Protein AF-A0A956FHJ9-F1 (afdb_monomer)

pLDDT: mean 79.29, std 21.0, range [32.38, 97.62]

Foldseek 3Di:
DDDDDDDDDDDDDDDDDDDDDDDDDDDDDDDDDDDDDDDDDDDDDDDDDDDDDDDDDDDDDDDDDDDDDDDDDDDDDDDPDFQFCPRAEDPCQRAQAPVRGGHNQDFQDFADAPNHDPPWAQAPVRGTDNQEFFDFHPFQVNHPQRGQDPVRTRDNQAFFDFAPDQSSHHPCFSAQAPVRTTHQQAFFDFAPAQSRHHPNFSGQAPVRTGHVQDFFDAHPDLVSHDPCQSACAPVRTGHQQDFQQFHPAQSNHHPCQRGQAPVRGGHNQDFFAAAPWQVNHDDDPWTQPPVVRTTDD

Sequence (297 aa):
MSLVDASVSAQRVLGMGAGLALLVLGGCSLNTTSKGSGGGPDLVDDGTGEGDGMTGDGADGTLGSGTPETSMDGGGSGTTGGLFCDGGCGPEAPFCGPDGECHVGNAGDPCSDGQCLVPLLCGPEGVCHDGVEGDPCDDASDCIVPVCTAGGICQDGGEGDPCAVLGDCGPTAPVCTAGGVCQDGIEGDPCSGAGDCGLSAPICTSGGTCQDGAEGDSCAVPHDCSASAPICSSASRCQDGSEEDPCAGAGDCGPDAPYCPGDHLCHDGSAGDPCDSSEQCDGIGNYCSMTFHVCSP

Radius of gyration: 36.12 Å; Cα contacts (8 Å, |Δi|>4): 605; chains: 1; bounding box: 83×90×98 Å

Mean predicted aligned error: 15.86 Å

Structure (mmCIF, N/CA/C/O backbone):
data_AF-A0A956FHJ9-F1
#
_entry.id   AF-A0A956FHJ9-F1
#
loop_
_atom_site.group_PDB
_atom_site.id
_atom_site.type_symbol
_atom_site.label_atom_id
_atom_site.label_alt_id
_atom_site.label_comp_id
_atom_site.label_asym_id
_atom_site.label_entity_id
_atom_site.label_seq_id
_atom_site.pdbx_PDB_ins_code
_atom_site.Cartn_x
_atom_site.Cartn_y
_atom_site.Cartn_z
_atom_site.occupancy
_atom_site.B_iso_or_equiv
_atom_site.auth_seq_id
_atom_site.auth_comp_id
_atom_site.auth_asym_id
_atom_site.auth_atom_id
_atom_site.pdbx_PDB_model_num
ATOM 1 N N . MET A 1 1 ? -15.845 -50.468 -3.476 1.00 48.78 1 MET A N 1
ATOM 2 C CA . MET A 1 1 ? -14.488 -51.032 -3.302 1.00 48.78 1 MET A CA 1
ATOM 3 C C . MET A 1 1 ? -13.503 -50.010 -3.846 1.00 48.78 1 MET A C 1
ATOM 5 O O . MET A 1 1 ? -13.783 -49.458 -4.900 1.00 48.78 1 MET A O 1
ATOM 9 N N . SER A 1 2 ? -12.425 -49.777 -3.095 1.00 43.25 2 SER A N 1
ATOM 10 C CA . SER A 1 2 ? -11.372 -48.755 -3.253 1.00 43.25 2 SER A CA 1
ATOM 11 C C . SER A 1 2 ? -11.677 -47.373 -2.670 1.00 43.25 2 SER A C 1
ATOM 13 O O . SER A 1 2 ? -12.062 -46.439 -3.362 1.00 43.25 2 SER A O 1
ATOM 15 N N . LEU A 1 3 ? -11.465 -47.303 -1.352 1.00 44.09 3 LEU A N 1
ATOM 16 C CA . LEU A 1 3 ? -11.027 -46.125 -0.607 1.00 44.09 3 LEU A CA 1
ATOM 17 C C . LEU A 1 3 ? -9.511 -45.980 -0.819 1.00 44.09 3 LEU A C 1
ATOM 19 O O . LEU A 1 3 ? -8.793 -46.973 -0.705 1.00 44.09 3 LEU A O 1
ATOM 23 N N . VAL A 1 4 ? -9.041 -44.772 -1.120 1.00 53.97 4 VAL A N 1
ATOM 24 C CA . VAL A 1 4 ? -7.620 -44.402 -1.070 1.00 53.97 4 VAL A CA 1
ATOM 25 C C . VAL A 1 4 ? -7.456 -43.383 0.051 1.00 53.97 4 VAL A C 1
ATOM 27 O O . VAL A 1 4 ? -7.913 -42.249 -0.058 1.00 53.97 4 VAL A O 1
ATOM 30 N N . ASP A 1 5 ? -6.853 -43.852 1.142 1.00 51.25 5 ASP A N 1
ATOM 31 C CA . ASP A 1 5 ? -6.321 -43.072 2.256 1.00 51.25 5 ASP A CA 1
ATOM 32 C C . ASP A 1 5 ? -5.134 -42.222 1.782 1.00 51.25 5 ASP A C 1
ATOM 34 O O . ASP A 1 5 ? -4.180 -42.749 1.206 1.00 51.25 5 ASP A O 1
ATOM 38 N N . ALA A 1 6 ? -5.164 -40.922 2.073 1.00 51.81 6 ALA A N 1
ATOM 39 C CA . ALA A 1 6 ? -4.000 -40.048 2.003 1.00 51.81 6 ALA A CA 1
ATOM 40 C C . ALA A 1 6 ? -3.773 -39.435 3.388 1.00 51.81 6 ALA A C 1
ATOM 42 O O . ALA A 1 6 ? -4.353 -38.419 3.764 1.00 51.81 6 ALA A O 1
ATOM 43 N N . SER A 1 7 ? -2.935 -40.110 4.163 1.00 53.62 7 SER A N 1
ATOM 44 C CA . SER A 1 7 ? -2.374 -39.652 5.425 1.00 53.62 7 SER A CA 1
ATOM 45 C C . SER A 1 7 ? -1.193 -38.720 5.140 1.00 53.62 7 SER A C 1
ATOM 47 O O . SER A 1 7 ? -0.145 -39.161 4.673 1.00 53.62 7 SER A O 1
ATOM 49 N N . VAL A 1 8 ? -1.346 -37.424 5.430 1.00 49.12 8 VAL A N 1
ATOM 50 C CA . VAL A 1 8 ? -0.224 -36.474 5.441 1.00 49.12 8 VAL A CA 1
ATOM 51 C C . VAL A 1 8 ? 0.223 -36.247 6.878 1.00 49.12 8 VAL A C 1
ATOM 53 O O . VAL A 1 8 ? -0.544 -35.887 7.769 1.00 49.12 8 VAL A O 1
ATOM 56 N N . SER A 1 9 ? 1.499 -36.551 7.068 1.00 54.03 9 SER A N 1
ATOM 57 C CA . SER A 1 9 ? 2.224 -36.618 8.321 1.00 54.03 9 SER A CA 1
ATOM 58 C C . SER A 1 9 ? 2.538 -35.221 8.853 1.00 54.03 9 SER A C 1
ATOM 60 O O . SER A 1 9 ? 3.163 -34.413 8.172 1.00 54.03 9 SER A O 1
ATOM 62 N N . ALA A 1 10 ? 2.166 -34.968 10.107 1.00 41.06 10 ALA A N 1
ATOM 63 C CA . ALA A 1 10 ? 2.606 -33.810 10.870 1.00 41.06 10 ALA A CA 1
ATOM 64 C C . ALA A 1 10 ? 4.119 -33.900 11.140 1.00 41.06 10 ALA A C 1
ATOM 66 O O . ALA A 1 10 ? 4.575 -34.795 11.856 1.00 41.06 10 ALA A O 1
ATOM 67 N N . GLN A 1 11 ? 4.904 -32.971 10.592 1.00 48.88 11 GLN A N 1
ATOM 68 C CA . GLN A 1 11 ? 6.282 -32.749 11.023 1.00 48.88 11 GLN A CA 1
ATOM 69 C C . GLN A 1 11 ? 6.316 -31.639 12.073 1.00 48.88 11 GLN A C 1
ATOM 71 O O . GLN A 1 11 ? 6.100 -30.464 11.797 1.00 48.88 11 GLN A O 1
ATOM 76 N N . ARG A 1 12 ? 6.606 -32.060 13.307 1.00 43.09 12 ARG A N 1
ATOM 77 C CA . ARG A 1 12 ? 7.081 -31.211 14.398 1.00 43.09 12 ARG A CA 1
ATOM 78 C C . ARG A 1 12 ? 8.426 -30.598 14.002 1.00 43.09 12 ARG A C 1
ATOM 80 O O . ARG A 1 12 ? 9.406 -31.332 13.892 1.00 43.09 12 ARG A O 1
ATOM 87 N N . VAL A 1 13 ? 8.490 -29.277 13.870 1.00 49.81 13 VAL A N 1
ATOM 88 C CA . VAL A 1 13 ? 9.761 -28.543 13.890 1.00 49.81 13 VAL A CA 1
ATOM 89 C C . VAL A 1 13 ? 10.035 -28.137 15.336 1.00 49.81 13 VAL A C 1
ATOM 91 O O . VAL A 1 13 ? 9.351 -27.300 15.917 1.00 49.81 13 VAL A O 1
ATOM 94 N N . LEU A 1 14 ? 11.003 -28.832 15.934 1.00 49.53 14 LEU A N 1
ATOM 95 C CA . LEU A 1 14 ? 11.641 -28.490 17.201 1.00 49.53 14 LEU A CA 1
ATOM 96 C C . LEU A 1 14 ? 12.473 -27.217 17.020 1.00 49.53 14 LEU A C 1
ATOM 98 O O . LEU A 1 14 ? 13.197 -27.079 16.038 1.00 49.53 14 LEU A O 1
ATOM 102 N N . GLY A 1 15 ? 12.349 -26.308 17.985 1.00 41.69 15 GLY A N 1
ATOM 103 C CA . GLY A 1 15 ? 12.987 -25.003 17.967 1.00 41.69 15 GLY A CA 1
ATOM 104 C C . GLY A 1 15 ? 14.511 -25.009 18.060 1.00 41.69 15 GLY A C 1
ATOM 105 O O . GLY A 1 15 ? 15.146 -25.945 18.544 1.00 41.69 15 GLY A O 1
ATOM 106 N N . MET A 1 16 ? 15.072 -23.870 17.671 1.00 48.38 16 MET A N 1
ATOM 107 C CA . MET A 1 16 ? 16.343 -23.369 18.171 1.00 48.38 16 MET A CA 1
ATOM 108 C C . MET A 1 16 ? 16.135 -21.899 18.521 1.00 48.38 16 MET A C 1
ATOM 110 O O . MET A 1 16 ? 15.852 -21.077 17.657 1.00 48.38 16 MET A O 1
ATOM 114 N N . GLY A 1 17 ? 16.214 -21.604 19.819 1.00 46.84 17 GLY A N 1
ATOM 115 C CA . GLY A 1 17 ? 16.236 -20.244 20.328 1.00 46.84 17 GLY A CA 1
ATOM 116 C C . GLY A 1 17 ? 17.541 -19.557 19.945 1.00 46.84 17 GLY A C 1
ATOM 117 O O . GLY A 1 17 ? 18.624 -20.086 20.196 1.00 46.84 17 GLY A O 1
ATOM 118 N N . ALA A 1 18 ? 17.423 -18.362 19.379 1.00 48.81 18 ALA A N 1
ATOM 119 C CA . ALA A 1 18 ? 18.496 -17.387 19.328 1.00 48.81 18 ALA A CA 1
ATOM 120 C C . ALA A 1 18 ? 18.108 -16.250 20.278 1.00 48.81 18 ALA A C 1
ATOM 122 O O . ALA A 1 18 ? 17.098 -15.576 20.083 1.00 48.81 18 ALA A O 1
ATOM 123 N N . GLY A 1 19 ? 18.878 -16.110 21.357 1.00 44.28 19 GLY A N 1
ATOM 124 C CA . GLY A 1 19 ? 18.727 -15.031 22.321 1.00 44.28 19 GLY A CA 1
ATOM 125 C C . GLY A 1 19 ? 18.985 -13.688 21.652 1.00 44.28 19 GLY A C 1
ATOM 126 O O . GLY A 1 19 ? 20.084 -13.444 21.155 1.00 44.28 19 GLY A O 1
ATOM 127 N N . LEU A 1 20 ? 17.973 -12.824 21.663 1.00 49.06 20 LEU A N 1
ATOM 128 C CA . LEU A 1 20 ? 18.131 -11.427 21.301 1.00 49.06 20 LEU A CA 1
ATOM 129 C C . LEU A 1 20 ? 18.610 -10.671 22.544 1.00 49.06 20 LEU A C 1
ATOM 131 O O . LEU A 1 20 ? 17.932 -10.619 23.570 1.00 49.06 20 LEU A O 1
ATOM 135 N N . ALA A 1 21 ? 19.833 -10.158 22.457 1.00 47.53 21 ALA A N 1
ATOM 136 C CA . ALA A 1 21 ? 20.452 -9.339 23.479 1.00 47.53 21 ALA A CA 1
ATOM 137 C C . ALA A 1 21 ? 19.687 -8.016 23.621 1.00 47.53 21 ALA A C 1
ATOM 139 O O . ALA A 1 21 ? 19.532 -7.260 22.665 1.00 47.53 21 ALA A O 1
ATOM 140 N N . LEU A 1 22 ? 19.236 -7.755 24.845 1.00 43.47 22 LEU A N 1
ATOM 141 C CA . LEU A 1 22 ? 18.623 -6.512 25.287 1.00 43.47 22 LEU A CA 1
ATOM 142 C C . LEU A 1 22 ? 19.690 -5.400 25.259 1.00 43.47 22 LEU A C 1
ATOM 144 O O . LEU A 1 22 ? 20.510 -5.299 26.174 1.00 43.47 22 LEU A O 1
ATOM 148 N N . LEU A 1 23 ? 19.721 -4.591 24.198 1.00 46.00 23 LEU A N 1
ATOM 149 C CA . LEU A 1 23 ? 20.544 -3.383 24.146 1.00 46.00 23 LEU A CA 1
ATOM 150 C C . LEU A 1 23 ? 19.720 -2.216 24.702 1.00 46.00 23 LEU A C 1
ATOM 152 O O . LEU A 1 23 ? 18.893 -1.626 24.015 1.00 46.00 23 LEU A O 1
ATOM 156 N N . VAL A 1 24 ? 19.935 -1.907 25.979 1.00 43.62 24 VAL A N 1
ATOM 157 C CA . VAL A 1 24 ? 19.417 -0.696 26.623 1.00 43.62 24 VAL A CA 1
ATOM 158 C C . VAL A 1 24 ? 20.219 0.492 26.090 1.00 43.62 24 VAL A C 1
ATOM 160 O O . VAL A 1 24 ? 21.347 0.725 26.527 1.00 43.62 24 VAL A O 1
ATOM 163 N N . LEU A 1 25 ? 19.657 1.236 25.136 1.00 52.84 25 LEU A N 1
ATOM 164 C CA . LEU A 1 25 ? 20.136 2.571 24.785 1.00 52.84 25 LEU A CA 1
ATOM 165 C C . LEU A 1 25 ? 19.288 3.601 25.527 1.00 52.84 25 LEU A C 1
ATOM 167 O O . LEU A 1 25 ? 18.072 3.674 25.371 1.00 52.84 25 LEU A O 1
ATOM 171 N N . GLY A 1 26 ? 19.972 4.334 26.404 1.00 43.88 26 GLY A N 1
ATOM 172 C CA . GLY A 1 26 ? 19.413 5.380 27.241 1.00 43.88 26 GLY A CA 1
ATOM 173 C C . GLY A 1 26 ? 18.837 6.534 26.429 1.00 43.88 26 GLY A C 1
ATOM 174 O O . GLY A 1 26 ? 19.301 6.855 25.337 1.00 43.88 26 GLY A O 1
ATOM 175 N N . GLY A 1 27 ? 17.805 7.140 27.009 1.00 42.06 27 GLY A N 1
ATOM 176 C CA . GLY A 1 27 ? 17.024 8.196 26.397 1.00 42.06 27 GLY A CA 1
ATOM 177 C C . GLY A 1 27 ? 17.790 9.495 26.168 1.00 42.06 27 GLY A C 1
ATOM 178 O O . GLY A 1 27 ? 18.567 9.954 27.005 1.00 42.06 27 GLY A O 1
ATOM 179 N N . CYS A 1 28 ? 17.447 10.129 25.053 1.00 43.50 28 CYS A N 1
ATOM 180 C CA . CYS A 1 28 ? 17.475 11.573 24.901 1.00 43.50 28 CYS A CA 1
ATOM 181 C C . CYS A 1 28 ? 16.022 12.033 24.745 1.00 43.50 28 CYS A C 1
ATOM 183 O O . CYS A 1 28 ? 15.387 11.765 23.729 1.00 43.50 28 CYS A O 1
ATOM 185 N N . SER A 1 29 ? 15.489 12.707 25.767 1.00 42.81 29 SER A N 1
ATOM 186 C CA . SER A 1 29 ? 14.229 13.445 25.671 1.00 42.81 29 SER A CA 1
ATOM 187 C C . SER A 1 29 ? 14.380 14.580 24.662 1.00 42.81 29 SER A C 1
ATOM 189 O O . SER A 1 29 ? 15.136 15.523 24.897 1.00 42.81 29 SER A O 1
ATOM 191 N N . LEU A 1 30 ? 13.622 14.522 23.570 1.00 42.47 30 LEU A N 1
ATOM 192 C CA . LEU A 1 30 ? 13.353 15.668 22.710 1.00 42.47 30 LEU A CA 1
ATOM 193 C C . LEU A 1 30 ? 11.933 16.148 22.998 1.00 42.47 30 LEU A C 1
ATOM 195 O O . LEU A 1 30 ? 10.943 15.611 22.517 1.00 42.47 30 LEU A O 1
ATOM 199 N N . ASN A 1 31 ? 11.872 17.163 23.854 1.00 38.41 31 ASN A N 1
ATOM 200 C CA . ASN A 1 31 ? 10.697 17.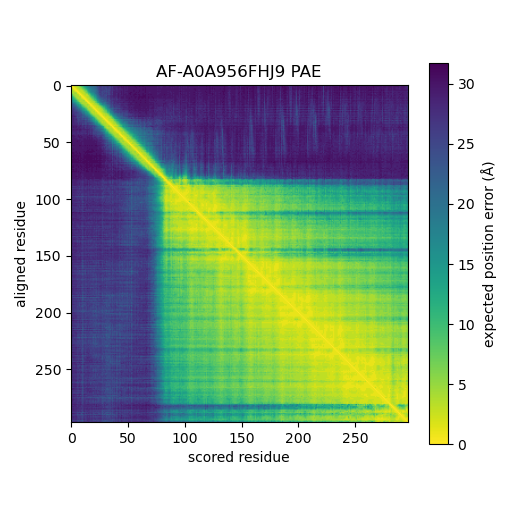978 24.100 1.00 38.41 31 ASN A CA 1
ATOM 201 C C . ASN A 1 31 ? 10.437 18.829 22.847 1.00 38.41 31 ASN A C 1
ATOM 203 O O . ASN A 1 31 ? 11.192 19.768 22.585 1.00 38.41 31 ASN A O 1
ATOM 207 N N . THR A 1 32 ? 9.400 18.509 22.073 1.00 39.03 32 THR A N 1
ATOM 208 C CA . THR A 1 32 ? 8.895 19.406 21.028 1.00 39.03 32 THR A CA 1
ATOM 209 C C . THR A 1 32 ? 7.455 19.770 21.350 1.00 39.03 32 THR A C 1
ATOM 211 O O . THR A 1 32 ? 6.527 18.979 21.265 1.00 39.03 32 THR A O 1
ATOM 214 N N . THR A 1 33 ? 7.292 21.005 21.810 1.00 40.94 33 THR A N 1
ATOM 215 C CA . THR A 1 33 ? 6.003 21.666 21.971 1.00 40.94 33 THR A CA 1
ATOM 216 C C . THR A 1 33 ? 5.548 22.139 20.590 1.00 40.94 33 THR A C 1
ATOM 218 O O . THR A 1 33 ? 6.021 23.173 20.116 1.00 40.94 33 THR A O 1
ATOM 221 N N . SER A 1 34 ? 4.645 21.415 19.929 1.00 41.19 34 SER A N 1
ATOM 222 C CA . SER A 1 34 ? 3.928 21.944 18.766 1.00 41.19 34 SER A CA 1
ATOM 223 C C . SER A 1 34 ? 2.680 22.687 19.254 1.00 41.19 34 SER A C 1
ATOM 225 O O . SER A 1 34 ? 1.704 22.122 19.739 1.00 41.19 34 SER A O 1
ATOM 227 N N . LYS A 1 35 ? 2.741 24.019 19.190 1.00 45.34 35 LYS A N 1
ATOM 228 C CA . LYS A 1 35 ? 1.563 24.876 19.322 1.00 45.34 35 LYS A CA 1
ATOM 229 C C . LYS A 1 35 ? 0.757 24.781 18.034 1.00 45.34 35 LYS A C 1
ATOM 231 O O . LYS A 1 35 ? 1.276 25.106 16.970 1.00 45.34 35 LYS A O 1
ATOM 236 N N . GLY A 1 36 ? -0.512 24.413 18.162 1.00 39.66 36 GLY A N 1
ATOM 237 C CA . GLY A 1 36 ? -1.494 24.557 17.100 1.00 39.66 36 GLY A CA 1
ATOM 238 C C . GLY A 1 36 ? -1.721 26.018 16.700 1.00 39.66 36 GLY A C 1
ATOM 239 O O . GLY A 1 36 ? -1.590 26.952 17.497 1.00 39.66 36 GLY A O 1
ATOM 240 N N . SER A 1 37 ? -2.105 26.208 15.445 1.00 44.84 37 SER A N 1
ATOM 241 C CA . SER A 1 37 ? -2.882 27.356 14.985 1.00 44.84 37 SER A CA 1
ATOM 242 C C . SER A 1 37 ? -3.707 26.899 13.793 1.00 44.84 37 SER A C 1
ATOM 244 O O . SER A 1 37 ? -3.160 26.525 12.761 1.00 44.84 37 SER A O 1
ATOM 246 N N . GLY A 1 38 ? -5.022 26.860 13.993 1.00 39.00 38 GLY A N 1
ATOM 247 C CA . GLY A 1 38 ? -5.993 26.590 12.946 1.00 39.00 38 GLY A CA 1
ATOM 248 C C . GLY A 1 38 ? -6.409 27.846 12.179 1.00 39.00 38 GLY A C 1
ATOM 249 O O . GLY A 1 38 ? -6.026 28.961 12.529 1.00 39.00 38 GLY A O 1
ATOM 250 N N . GLY A 1 39 ? -7.282 27.619 11.195 1.00 35.53 39 GLY A N 1
ATOM 251 C CA . GLY A 1 39 ? -8.187 28.618 10.617 1.00 35.53 39 GLY A CA 1
ATOM 252 C C . GLY A 1 39 ? -7.736 29.222 9.284 1.00 35.53 39 GLY A C 1
ATOM 253 O O . GLY A 1 39 ? -6.845 30.060 9.269 1.00 35.53 39 GLY A O 1
ATOM 254 N N . GLY A 1 40 ? -8.405 28.817 8.191 1.00 32.38 40 GLY A N 1
ATOM 255 C CA . GLY A 1 40 ? -8.323 29.402 6.835 1.00 32.38 40 GLY A CA 1
ATOM 256 C C . GLY A 1 40 ? -9.015 30.776 6.711 1.00 32.38 40 GLY A C 1
ATOM 257 O O . GLY A 1 40 ? -9.003 31.518 7.694 1.00 32.38 40 GLY A O 1
ATOM 258 N N . PRO A 1 41 ? -9.693 31.139 5.594 1.00 60.03 41 PRO A N 1
ATOM 259 C CA . PRO A 1 41 ? -9.831 30.486 4.282 1.00 60.03 41 PRO A CA 1
ATOM 260 C C . PRO A 1 41 ? -9.435 31.394 3.082 1.00 60.03 41 PRO A C 1
ATOM 262 O O . PRO A 1 41 ? -9.072 32.551 3.266 1.00 60.03 41 PRO A O 1
ATOM 265 N N . ASP A 1 42 ? -9.565 30.833 1.870 1.00 45.62 42 ASP A N 1
ATOM 266 C CA . ASP A 1 42 ? -9.884 31.476 0.578 1.00 45.62 42 ASP A CA 1
ATOM 267 C C . ASP A 1 42 ? -9.209 32.805 0.200 1.00 45.62 42 ASP A C 1
ATOM 269 O O . ASP A 1 42 ? -9.602 33.866 0.680 1.00 45.62 42 ASP A O 1
ATOM 273 N N . LEU A 1 43 ? -8.364 32.762 -0.838 1.00 45.94 43 LEU A N 1
ATOM 274 C CA . LEU A 1 43 ? -8.403 33.754 -1.915 1.00 45.94 43 LEU A CA 1
ATOM 275 C C . LEU A 1 43 ? -8.129 33.079 -3.265 1.00 45.94 43 LEU A C 1
ATOM 277 O O . LEU A 1 43 ? -7.016 32.670 -3.580 1.00 45.94 43 LEU A O 1
ATOM 281 N N . VAL A 1 44 ? -9.208 32.999 -4.035 1.00 51.38 44 VAL A N 1
ATOM 282 C CA . VAL A 1 44 ? -9.275 32.919 -5.493 1.00 51.38 44 VAL A CA 1
ATOM 283 C C . VAL A 1 44 ? -8.387 34.009 -6.109 1.00 51.38 44 VAL A C 1
ATOM 285 O O . VAL A 1 44 ? -8.560 35.180 -5.770 1.00 51.38 44 VAL A O 1
ATOM 288 N N . ASP A 1 45 ? -7.498 33.646 -7.033 1.00 48.66 45 ASP A N 1
ATOM 289 C CA . ASP A 1 45 ? -6.943 34.581 -8.018 1.00 48.66 45 ASP A CA 1
ATOM 290 C C . ASP A 1 45 ? -6.976 33.918 -9.401 1.00 48.66 45 ASP A C 1
ATOM 292 O O . ASP A 1 45 ? -6.217 32.999 -9.712 1.00 48.66 45 ASP A O 1
ATOM 296 N N . ASP A 1 46 ? -7.962 34.359 -10.181 1.00 44.72 46 ASP A N 1
ATOM 297 C CA . ASP A 1 46 ? -8.093 34.170 -11.620 1.00 44.72 46 ASP A CA 1
ATOM 298 C C . ASP A 1 46 ? -7.141 35.136 -12.344 1.00 44.72 46 ASP A C 1
ATOM 300 O O . ASP A 1 46 ? -7.196 36.345 -12.119 1.00 44.72 46 ASP A O 1
ATOM 304 N N . GLY A 1 47 ? -6.371 34.641 -13.315 1.00 43.00 47 GLY A N 1
ATOM 305 C CA . GLY A 1 47 ? -5.696 35.497 -14.297 1.00 43.00 47 GLY A CA 1
ATOM 306 C C . GLY A 1 47 ? -4.712 34.726 -15.174 1.00 43.00 47 GLY A C 1
ATOM 307 O O . GLY A 1 47 ? -3.601 34.441 -14.753 1.00 43.00 47 GLY A O 1
ATOM 308 N N . THR A 1 48 ? -5.132 34.229 -16.345 1.00 43.25 48 THR A N 1
ATOM 309 C CA . THR A 1 48 ? -4.840 34.838 -17.670 1.00 43.25 48 THR A CA 1
ATOM 310 C C . THR A 1 48 ? -3.350 35.162 -17.851 1.00 43.25 48 THR A C 1
ATOM 312 O O . THR A 1 48 ? -2.859 36.104 -17.247 1.00 43.25 48 THR A O 1
ATOM 315 N N . GLY A 1 49 ? -2.570 34.414 -18.630 1.00 42.34 49 GLY A N 1
ATOM 316 C CA . GLY A 1 49 ? -2.650 34.360 -20.092 1.00 42.34 49 GLY A CA 1
ATOM 317 C C . GLY A 1 49 ? -1.402 35.028 -20.700 1.00 42.34 49 GLY A C 1
ATOM 318 O O . GLY A 1 49 ? -0.798 35.872 -20.051 1.00 42.34 49 GLY A O 1
ATOM 319 N N . GLU A 1 50 ? -1.089 34.668 -21.952 1.00 43.12 50 GLU A N 1
ATOM 320 C CA . GLU A 1 50 ? 0.020 35.156 -22.809 1.00 43.12 50 GLU A CA 1
ATOM 321 C C . GLU A 1 50 ? 1.369 34.435 -22.562 1.00 43.12 50 GLU A C 1
ATOM 323 O O . GLU A 1 50 ? 1.876 34.397 -21.452 1.00 43.12 50 GLU A O 1
ATOM 328 N N . GLY A 1 51 ? 2.000 33.745 -23.515 1.00 49.66 51 GLY A N 1
ATOM 329 C CA . GLY A 1 51 ? 1.961 33.884 -24.970 1.00 49.66 51 GLY A CA 1
ATOM 330 C C . GLY A 1 51 ? 3.222 34.602 -25.461 1.00 49.66 51 GLY A C 1
ATOM 331 O O . GLY A 1 51 ? 3.484 35.721 -25.044 1.00 49.66 51 GLY A O 1
ATOM 332 N N . ASP A 1 52 ? 3.929 33.945 -26.384 1.00 42.38 52 ASP A N 1
ATOM 333 C CA . ASP A 1 52 ? 4.934 34.474 -27.323 1.00 42.38 52 ASP A CA 1
ATOM 334 C C . ASP A 1 52 ? 6.404 34.578 -26.878 1.00 42.38 52 ASP A C 1
ATOM 336 O O . ASP A 1 52 ? 6.741 35.131 -25.835 1.00 42.38 52 ASP A O 1
ATOM 340 N N . GLY A 1 53 ? 7.313 34.135 -27.767 1.00 42.62 53 GLY A N 1
ATOM 341 C CA . GLY A 1 53 ? 8.679 34.668 -27.748 1.00 42.62 53 GLY A CA 1
ATOM 342 C C . GLY A 1 53 ? 9.834 33.891 -28.384 1.00 42.62 53 GLY A C 1
ATOM 343 O O . GLY A 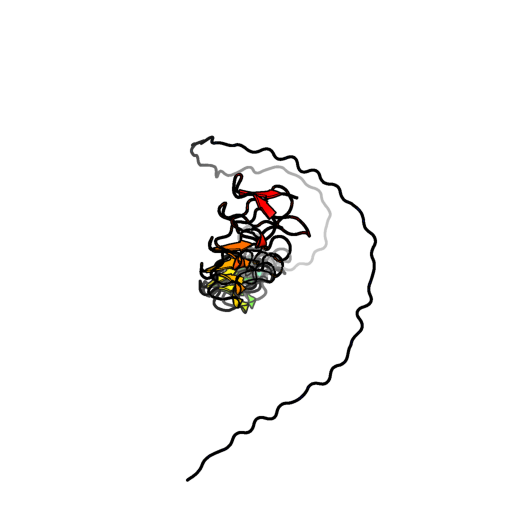1 53 ? 10.947 34.010 -27.886 1.00 42.62 53 GLY A O 1
ATOM 344 N N . MET A 1 54 ? 9.648 33.136 -29.471 1.00 53.47 54 MET A N 1
ATOM 345 C CA . MET A 1 54 ? 10.774 32.751 -30.343 1.00 53.47 54 MET A CA 1
ATOM 346 C C . MET A 1 54 ? 11.209 33.954 -31.197 1.00 53.47 54 MET A C 1
ATOM 348 O O . MET A 1 54 ? 10.439 34.350 -32.067 1.00 53.47 54 MET A O 1
ATOM 352 N N . THR A 1 55 ? 12.437 34.466 -31.030 1.00 46.88 55 THR A N 1
ATOM 353 C CA . THR A 1 55 ? 13.205 35.154 -32.097 1.00 46.88 55 THR A CA 1
ATOM 354 C C . THR A 1 55 ? 14.718 35.144 -31.832 1.00 46.88 55 THR A C 1
ATOM 356 O O . THR A 1 55 ? 15.197 35.805 -30.916 1.00 46.88 55 THR A O 1
ATOM 359 N N . GLY A 1 56 ? 15.425 34.389 -32.676 1.00 46.19 56 GLY A N 1
ATOM 360 C CA . GLY A 1 56 ? 16.618 34.725 -33.473 1.00 46.19 56 GLY A CA 1
ATOM 361 C C . GLY A 1 56 ? 17.614 35.844 -33.109 1.00 46.19 56 GLY A C 1
ATOM 362 O O . GLY A 1 56 ? 17.248 36.991 -32.876 1.00 46.19 56 GLY A O 1
ATOM 363 N N . ASP A 1 57 ? 18.879 35.460 -33.328 1.00 51.47 57 ASP A N 1
ATOM 364 C CA . ASP A 1 57 ? 19.996 36.182 -33.966 1.00 51.47 57 ASP A CA 1
ATOM 365 C C . ASP A 1 57 ? 20.844 37.201 -33.182 1.00 51.47 57 ASP A C 1
ATOM 367 O O . ASP A 1 57 ? 20.395 38.253 -32.735 1.00 51.47 57 ASP A O 1
ATOM 371 N N . GLY A 1 58 ? 22.158 36.938 -33.167 1.00 41.56 58 GLY A N 1
ATOM 372 C CA . GLY A 1 58 ? 23.186 37.898 -32.765 1.00 41.56 58 GLY A CA 1
ATOM 373 C C . GLY A 1 58 ? 24.607 37.349 -32.898 1.00 41.56 58 GLY A C 1
ATOM 374 O O . GLY A 1 58 ? 25.182 36.866 -31.930 1.00 41.56 58 GLY A O 1
ATOM 375 N N . ALA A 1 59 ? 25.165 37.424 -34.106 1.00 49.91 59 ALA A N 1
ATOM 376 C CA . ALA A 1 59 ? 26.560 37.114 -34.406 1.00 49.91 59 ALA A CA 1
ATOM 377 C C . ALA A 1 59 ? 27.544 38.240 -34.004 1.00 49.91 59 ALA A C 1
ATOM 379 O O . ALA A 1 59 ? 27.161 39.405 -33.917 1.00 49.91 59 ALA A O 1
ATOM 380 N N . ASP A 1 60 ? 28.824 37.845 -33.943 1.00 50.44 60 ASP A N 1
ATOM 381 C CA . ASP A 1 60 ? 30.064 38.598 -34.238 1.00 50.44 60 ASP A CA 1
ATOM 382 C C . ASP A 1 60 ? 30.968 39.062 -33.068 1.00 50.44 60 ASP A C 1
ATOM 384 O O . ASP A 1 60 ? 30.543 39.740 -32.134 1.00 50.44 60 ASP A O 1
ATOM 388 N N . GLY A 1 61 ? 32.268 38.742 -33.201 1.00 41.47 61 GLY A N 1
ATOM 389 C CA . GLY A 1 61 ? 33.373 39.421 -32.514 1.00 41.47 61 GLY A CA 1
ATOM 390 C C . GLY A 1 61 ? 34.554 38.538 -32.042 1.00 41.47 61 GLY A C 1
ATOM 391 O O . GLY A 1 61 ? 34.630 38.212 -30.867 1.00 41.47 61 GLY A O 1
ATOM 392 N N . THR A 1 62 ? 35.411 38.015 -32.932 1.00 44.75 62 THR A N 1
ATOM 393 C CA . THR A 1 62 ? 36.798 38.468 -33.255 1.00 44.75 62 THR A CA 1
ATOM 394 C C . THR A 1 62 ? 38.007 38.014 -32.382 1.00 44.75 62 THR A C 1
ATOM 396 O O . THR A 1 62 ? 38.093 38.327 -31.204 1.00 44.75 62 THR A O 1
ATOM 399 N N . LEU A 1 63 ? 39.024 37.464 -33.094 1.00 43.22 63 LEU A N 1
ATOM 400 C CA . LEU A 1 63 ? 40.505 37.475 -32.884 1.00 43.22 63 LEU A CA 1
ATOM 401 C C . LEU A 1 63 ? 41.078 36.603 -31.736 1.00 43.22 63 LEU A C 1
ATOM 403 O O . LEU A 1 63 ? 40.684 36.750 -30.594 1.00 43.22 63 LEU A O 1
ATOM 407 N N . GLY A 1 64 ? 42.064 35.705 -31.882 1.00 44.88 64 GLY A N 1
ATOM 408 C CA . GLY A 1 64 ? 43.109 35.475 -32.888 1.00 44.88 64 GLY A CA 1
ATOM 409 C C . GLY A 1 64 ? 44.491 35.411 -32.197 1.00 44.88 64 GLY A C 1
ATOM 410 O O . GLY A 1 64 ? 44.883 36.408 -31.602 1.00 44.88 64 GLY A O 1
ATOM 411 N N . SER A 1 65 ? 45.202 34.267 -32.268 1.00 47.69 65 SER A N 1
ATOM 412 C CA . SER A 1 65 ? 46.654 34.023 -32.001 1.00 47.69 65 SER A CA 1
ATOM 413 C C . SER A 1 65 ? 46.816 32.603 -31.423 1.00 47.69 65 SER A C 1
ATOM 415 O O . SER A 1 65 ? 46.326 32.356 -30.333 1.00 47.69 65 SER A O 1
ATOM 417 N N . GLY A 1 66 ? 47.462 31.595 -32.008 1.00 44.03 66 GLY A N 1
ATOM 418 C CA . GLY A 1 66 ? 48.500 31.534 -33.029 1.00 44.03 66 GLY A CA 1
ATOM 419 C C . GLY A 1 66 ? 49.623 30.623 -32.510 1.00 44.03 66 GLY A C 1
ATOM 420 O O . GLY A 1 66 ? 50.362 31.049 -31.633 1.00 44.03 66 GLY A O 1
ATOM 421 N N . THR A 1 67 ? 49.775 29.412 -33.057 1.00 48.12 67 THR A N 1
ATOM 422 C CA . THR A 1 67 ? 51.031 28.632 -33.057 1.00 48.12 67 THR A CA 1
ATOM 423 C C . THR A 1 67 ? 51.062 27.664 -34.253 1.00 48.12 67 THR A C 1
ATOM 425 O O . THR A 1 67 ? 49.999 27.274 -34.735 1.00 48.12 67 THR A O 1
ATOM 428 N N . PRO A 1 68 ? 52.254 27.305 -34.774 1.00 54.34 68 PRO A N 1
ATOM 429 C CA . PRO A 1 68 ? 52.407 26.649 -36.069 1.00 54.34 68 PRO A CA 1
ATOM 430 C C . PRO A 1 68 ? 52.564 25.120 -35.969 1.00 54.34 68 PRO A C 1
ATOM 432 O O . PRO A 1 68 ? 53.262 24.625 -35.090 1.00 54.34 68 PRO A O 1
ATOM 435 N N . GLU A 1 69 ? 51.996 24.439 -36.969 1.00 51.94 69 GLU A N 1
ATOM 436 C CA . GLU A 1 69 ? 52.551 23.290 -37.706 1.00 51.94 69 GLU A CA 1
ATOM 437 C C . GLU A 1 69 ? 52.953 22.019 -36.921 1.00 51.94 69 GLU A C 1
ATOM 439 O O . GLU A 1 69 ? 54.045 21.939 -36.368 1.00 51.94 69 GLU A O 1
ATOM 444 N N . THR A 1 70 ? 52.186 20.937 -37.101 1.00 43.12 70 THR A N 1
ATOM 445 C CA . THR A 1 70 ? 52.737 19.723 -37.738 1.00 43.12 70 THR A CA 1
ATOM 446 C C . THR A 1 70 ? 51.669 19.058 -38.600 1.00 43.12 70 THR A C 1
ATOM 448 O O . THR A 1 70 ? 50.687 18.523 -38.094 1.00 43.12 70 THR A O 1
ATOM 451 N N . SER A 1 71 ? 51.909 19.115 -39.909 1.00 47.62 71 SER A N 1
ATOM 452 C CA . SER A 1 71 ? 51.220 18.388 -40.970 1.00 47.62 71 SER A CA 1
ATOM 453 C C . SER A 1 71 ? 51.170 16.877 -40.697 1.00 47.62 71 SER A C 1
ATOM 455 O O . SER A 1 71 ? 52.198 16.228 -40.487 1.00 47.62 71 SER A O 1
ATOM 457 N N . MET A 1 72 ? 49.959 16.323 -40.754 1.00 53.22 72 MET A N 1
ATOM 458 C CA . MET A 1 72 ? 49.719 15.033 -41.389 1.00 53.22 72 MET A CA 1
ATOM 459 C C . MET A 1 72 ? 48.679 15.255 -42.480 1.00 53.22 72 MET A C 1
ATOM 461 O O . MET A 1 72 ? 47.497 15.458 -42.216 1.00 53.22 72 MET A O 1
ATOM 465 N N . ASP A 1 73 ? 49.170 15.252 -43.713 1.00 44.78 73 ASP A N 1
ATOM 466 C CA . ASP A 1 73 ? 48.376 15.251 -44.929 1.00 44.78 73 ASP A CA 1
ATOM 467 C C . ASP A 1 73 ? 47.542 13.962 -45.021 1.00 44.78 73 ASP A C 1
ATOM 469 O O . ASP A 1 73 ? 48.058 12.875 -45.285 1.00 44.78 73 ASP A O 1
ATOM 473 N N . GLY A 1 74 ? 46.232 14.104 -44.838 1.00 46.81 74 GLY A N 1
ATOM 474 C CA . GLY A 1 74 ? 45.210 13.145 -45.243 1.00 46.81 74 GLY A CA 1
ATOM 475 C C . GLY A 1 74 ? 44.012 13.940 -45.745 1.00 46.81 74 GLY A C 1
ATOM 476 O O . GLY A 1 74 ? 43.266 14.500 -44.954 1.00 46.81 74 GLY A O 1
ATOM 477 N N . GLY A 1 75 ? 43.907 14.096 -47.065 1.00 51.19 75 GLY A N 1
ATOM 478 C CA . GLY A 1 75 ? 42.991 15.035 -47.705 1.00 51.19 75 GLY A CA 1
ATOM 479 C C . GLY A 1 75 ? 41.511 14.789 -47.403 1.00 51.19 75 GLY A C 1
ATOM 480 O O . GLY A 1 75 ? 41.014 13.679 -47.546 1.00 51.19 75 GLY A O 1
ATOM 481 N N . GLY A 1 76 ? 40.809 15.874 -47.091 1.00 44.50 76 GLY A N 1
ATOM 482 C CA . GLY A 1 76 ? 39.355 15.955 -47.033 1.00 44.50 76 GLY A CA 1
ATOM 483 C C . GLY A 1 76 ? 38.950 17.418 -47.142 1.00 44.50 76 GLY A C 1
ATOM 484 O O . GLY A 1 76 ? 39.286 18.231 -46.292 1.00 44.50 76 GLY A O 1
ATOM 485 N N . SER A 1 77 ? 38.338 17.764 -48.267 1.00 46.72 77 SER A N 1
ATOM 486 C CA . SER A 1 77 ? 38.032 19.119 -48.712 1.00 46.72 77 SER A CA 1
ATOM 487 C C . SER A 1 77 ? 37.116 19.863 -47.742 1.00 46.72 77 SER A C 1
ATOM 489 O O . SER A 1 77 ? 36.023 19.399 -47.440 1.00 46.72 77 SER A O 1
ATOM 491 N N . GLY A 1 78 ? 37.522 21.068 -47.342 1.00 49.06 78 GLY A N 1
ATOM 492 C CA . GLY A 1 78 ? 36.633 22.011 -46.685 1.00 49.06 78 GLY A CA 1
ATOM 493 C C . GLY A 1 78 ? 35.499 22.447 -47.610 1.00 49.06 78 GLY A C 1
ATOM 494 O O . GLY A 1 78 ? 35.740 22.971 -48.695 1.00 49.06 78 GLY A O 1
ATOM 495 N N . THR A 1 79 ? 34.276 22.290 -47.127 1.00 41.88 79 THR A N 1
ATOM 496 C CA . THR A 1 79 ? 33.178 23.242 -47.294 1.00 41.88 79 THR A CA 1
ATOM 497 C C . THR A 1 79 ? 32.333 23.140 -46.034 1.00 41.88 79 THR A C 1
ATOM 499 O O . THR A 1 79 ? 32.123 22.045 -45.534 1.00 41.88 79 THR A O 1
ATOM 502 N N . THR A 1 80 ? 31.837 24.263 -45.530 1.00 50.16 80 THR A N 1
ATOM 503 C CA . THR A 1 80 ? 30.862 24.398 -44.432 1.00 50.16 80 THR A CA 1
ATOM 504 C C . THR A 1 80 ? 29.473 23.820 -44.775 1.00 50.16 80 THR A C 1
ATOM 506 O O . THR A 1 80 ? 28.452 24.384 -44.396 1.00 50.16 80 THR A O 1
ATOM 509 N N . GLY A 1 81 ? 29.426 22.745 -45.562 1.00 45.78 81 GLY A N 1
ATOM 510 C CA . GLY A 1 81 ? 28.257 21.901 -45.791 1.00 45.78 81 GLY A CA 1
ATOM 511 C C . GLY A 1 81 ? 28.499 20.581 -45.070 1.00 45.78 81 GLY A C 1
ATOM 512 O O . GLY A 1 81 ? 29.657 20.178 -44.986 1.00 45.78 81 GLY A O 1
ATOM 513 N N . GLY A 1 82 ? 27.435 19.991 -44.520 1.00 54.84 82 GLY A N 1
ATOM 514 C CA . GLY A 1 82 ? 27.448 18.831 -43.623 1.00 54.84 82 GLY A CA 1
ATOM 515 C C . GLY A 1 82 ? 28.589 17.850 -43.883 1.00 54.84 82 GLY A C 1
ATOM 516 O O . GLY A 1 82 ? 28.913 17.533 -45.028 1.00 54.84 82 GLY A O 1
ATOM 517 N N . LEU A 1 83 ? 29.248 17.420 -42.808 1.00 63.84 83 LEU A N 1
ATOM 518 C CA . LEU A 1 83 ? 30.309 16.419 -42.847 1.00 63.84 83 LEU A CA 1
ATOM 519 C C . LEU A 1 83 ? 29.704 15.098 -43.331 1.00 63.84 83 LEU A C 1
ATOM 521 O O . LEU A 1 83 ? 29.253 14.289 -42.531 1.00 63.84 83 LEU A O 1
ATOM 525 N N . PHE A 1 84 ? 29.646 14.912 -44.647 1.00 81.12 84 PHE A N 1
ATOM 526 C CA . PHE A 1 84 ? 29.126 13.694 -45.248 1.00 81.12 84 PHE A CA 1
ATOM 527 C C . PHE A 1 84 ? 30.082 12.525 -44.996 1.00 81.12 84 PHE A C 1
ATOM 529 O O . PHE A 1 84 ? 31.305 12.670 -45.086 1.00 81.12 84 PHE A O 1
ATOM 536 N N . CYS A 1 85 ? 29.527 11.340 -44.753 1.00 83.00 85 CYS A N 1
ATOM 537 C CA . CYS A 1 85 ? 30.296 10.166 -44.335 1.00 83.00 85 CYS A CA 1
ATOM 538 C C . CYS A 1 85 ? 31.252 9.565 -45.388 1.00 83.00 85 CYS A C 1
ATOM 540 O O . CYS A 1 85 ? 32.019 8.659 -45.058 1.00 83.00 85 CYS A O 1
ATOM 542 N N . ASP A 1 86 ? 31.254 10.049 -46.636 1.00 78.19 86 ASP A N 1
ATOM 543 C CA . ASP A 1 86 ? 32.031 9.487 -47.761 1.00 78.19 86 ASP A CA 1
ATOM 544 C C . ASP A 1 86 ? 33.569 9.557 -47.588 1.00 78.19 86 ASP A C 1
ATOM 546 O O . ASP A 1 86 ? 34.317 8.975 -48.378 1.00 78.19 86 ASP A O 1
ATOM 550 N N . GLY A 1 87 ? 34.060 10.238 -46.546 1.00 77.25 87 GLY A N 1
ATOM 551 C CA . GLY A 1 87 ? 35.479 10.299 -46.164 1.00 77.25 87 GLY A CA 1
ATOM 552 C C . GLY A 1 87 ? 35.799 9.736 -44.777 1.00 77.25 87 GLY A C 1
ATOM 553 O O . GLY A 1 87 ? 36.949 9.820 -44.344 1.00 77.25 87 GLY A O 1
ATOM 554 N N . GLY A 1 88 ? 34.809 9.165 -44.087 1.00 81.25 88 GLY A N 1
ATOM 555 C CA . GLY A 1 88 ? 34.890 8.882 -42.658 1.00 81.25 88 GLY A CA 1
ATOM 556 C C . GLY A 1 88 ? 34.679 10.131 -41.800 1.00 81.25 88 GLY A C 1
ATOM 557 O O . GLY A 1 88 ? 34.818 11.267 -42.250 1.00 81.25 88 GLY A O 1
ATOM 558 N N . CYS A 1 89 ? 34.324 9.890 -40.546 1.00 87.44 89 CYS A N 1
ATOM 559 C CA . CYS A 1 89 ? 33.983 10.925 -39.587 1.00 87.44 89 CYS A CA 1
ATOM 560 C C . CYS A 1 89 ? 35.205 11.373 -38.764 1.00 87.44 89 CYS A C 1
ATOM 562 O O . CYS A 1 89 ? 36.115 10.586 -38.488 1.00 87.44 89 CYS A O 1
ATOM 564 N N . GLY A 1 90 ? 35.263 12.667 -38.435 1.00 87.62 90 GLY A N 1
ATOM 565 C CA . GLY A 1 90 ? 36.378 13.282 -37.706 1.00 87.62 90 GLY A CA 1
ATOM 566 C C . GLY A 1 90 ? 36.320 13.033 -36.191 1.00 87.62 90 GLY A C 1
ATOM 567 O O . GLY A 1 90 ? 35.319 12.542 -35.685 1.00 87.62 90 GLY A O 1
ATOM 568 N N . PRO A 1 91 ? 37.363 13.401 -35.425 1.00 87.06 91 PRO A N 1
ATOM 569 C CA . PRO A 1 91 ? 37.409 13.143 -33.981 1.00 87.06 91 PRO A CA 1
ATOM 570 C C . PRO A 1 91 ? 36.374 13.933 -33.161 1.00 87.06 91 PRO A C 1
ATOM 572 O O . PRO A 1 91 ? 36.085 13.542 -32.037 1.00 87.06 91 PRO A O 1
ATOM 575 N N . GLU A 1 92 ? 35.842 15.038 -33.692 1.00 87.75 92 GLU A N 1
ATOM 576 C CA . GLU A 1 92 ? 34.836 15.875 -33.014 1.00 87.75 92 GLU A CA 1
ATOM 577 C C . GLU A 1 92 ? 33.404 15.361 -33.207 1.00 87.75 92 GLU A C 1
ATOM 579 O O . GLU A 1 92 ? 32.549 15.625 -32.373 1.00 87.75 92 GLU A O 1
ATOM 584 N N . ALA A 1 93 ? 33.160 14.610 -34.280 1.00 88.56 93 ALA A N 1
ATOM 585 C CA . ALA A 1 93 ? 31.878 14.002 -34.608 1.00 88.56 93 ALA A CA 1
ATOM 586 C C . ALA A 1 93 ? 32.173 12.629 -35.221 1.00 88.56 93 ALA A C 1
ATOM 588 O O . ALA A 1 93 ? 32.257 12.544 -36.442 1.00 88.56 93 ALA A O 1
ATOM 589 N N . PRO A 1 94 ? 32.484 11.601 -34.407 1.00 90.12 94 PRO A N 1
ATOM 590 C CA . PRO A 1 94 ? 33.075 10.350 -34.885 1.00 90.12 94 PRO A CA 1
ATOM 591 C C . PRO A 1 94 ? 32.059 9.353 -35.458 1.00 90.12 94 PRO A C 1
ATOM 593 O O . PRO A 1 94 ? 32.472 8.352 -36.051 1.00 90.12 94 PRO A O 1
ATOM 596 N N . PHE A 1 95 ? 30.758 9.597 -35.294 1.00 90.12 95 PHE A N 1
ATOM 597 C CA . PHE A 1 95 ? 29.705 8.661 -35.676 1.00 90.12 95 PHE A CA 1
ATOM 598 C C . PHE A 1 95 ? 29.046 9.086 -36.984 1.00 90.12 95 PHE A C 1
ATOM 600 O O . PHE A 1 95 ? 28.643 10.230 -37.122 1.00 90.12 95 PHE A O 1
ATOM 607 N N . CYS A 1 96 ? 28.935 8.174 -37.949 1.00 91.12 96 CYS A N 1
ATOM 608 C CA . CYS A 1 96 ? 28.170 8.422 -39.170 1.00 91.12 96 CYS A CA 1
ATOM 609 C C . CYS A 1 96 ? 26.716 8.001 -38.950 1.00 91.12 96 CYS A C 1
ATOM 611 O O . CYS A 1 96 ? 26.458 6.799 -38.813 1.00 91.12 96 CYS A O 1
ATOM 613 N N . GLY A 1 97 ? 25.805 8.970 -38.931 1.00 89.25 97 GLY A N 1
ATOM 614 C CA . GLY A 1 97 ? 24.379 8.729 -38.758 1.00 89.25 97 GLY A CA 1
ATOM 615 C C . GLY A 1 97 ? 23.713 8.149 -40.014 1.00 89.25 97 GLY A C 1
ATOM 616 O O . GLY A 1 97 ? 24.278 8.174 -41.115 1.00 89.25 97 GLY A O 1
ATOM 617 N N . PRO A 1 98 ? 22.480 7.630 -39.883 1.00 89.19 98 PRO A N 1
ATOM 618 C CA . PRO A 1 98 ? 21.684 7.125 -41.005 1.00 89.19 98 PRO A CA 1
ATOM 619 C C . PRO A 1 98 ? 21.287 8.207 -42.028 1.00 89.19 98 PRO A C 1
ATOM 621 O O . PRO A 1 98 ? 20.907 7.881 -43.154 1.00 89.19 98 PRO A O 1
ATOM 624 N N . ASP A 1 99 ? 21.392 9.484 -41.665 1.00 90.06 99 ASP A N 1
ATOM 625 C CA . ASP A 1 99 ? 21.210 10.643 -42.546 1.00 90.06 99 ASP A CA 1
ATOM 626 C C . ASP A 1 99 ? 22.421 10.920 -43.458 1.00 90.06 99 ASP A C 1
ATOM 628 O O . ASP A 1 99 ? 22.335 11.737 -44.378 1.00 90.06 99 ASP A O 1
ATOM 632 N N . GLY A 1 100 ? 23.528 10.200 -43.254 1.00 89.12 100 GLY A N 1
ATOM 633 C CA . GLY A 1 100 ? 24.764 10.362 -44.012 1.00 89.12 100 GLY A CA 1
ATOM 634 C C . GLY A 1 100 ? 25.630 11.529 -43.539 1.00 89.12 100 GLY A C 1
ATOM 635 O O . GLY A 1 100 ? 26.594 11.857 -44.239 1.00 89.12 100 GLY A O 1
ATOM 636 N N . GLU A 1 101 ? 25.318 12.124 -42.384 1.00 90.94 101 GLU A N 1
ATOM 637 C CA . GLU A 1 101 ? 26.102 13.177 -41.737 1.00 90.94 101 GLU A CA 1
ATOM 638 C C . GLU A 1 101 ? 26.857 12.630 -40.509 1.00 90.94 101 GLU A C 1
ATOM 640 O O . GLU A 1 101 ? 26.488 11.618 -39.910 1.00 90.94 101 GLU A O 1
ATOM 645 N N . CYS A 1 102 ? 27.974 13.269 -40.159 1.00 91.00 102 CYS A N 1
ATOM 646 C CA . CYS A 1 102 ? 28.743 12.923 -38.968 1.00 91.00 102 CYS A CA 1
ATOM 647 C C . CYS A 1 102 ? 28.200 13.636 -37.723 1.00 91.00 102 CYS A C 1
ATOM 649 O O . CYS A 1 102 ? 28.121 14.866 -37.699 1.00 91.00 102 CYS A O 1
ATOM 651 N N . HIS A 1 103 ? 27.944 12.866 -36.666 1.00 92.06 103 HIS A N 1
ATOM 652 C CA . HIS A 1 103 ? 27.375 13.300 -35.392 1.00 92.06 103 HIS A CA 1
ATOM 653 C C . HIS A 1 103 ? 28.321 13.035 -34.222 1.00 92.06 103 HIS A C 1
ATOM 655 O O . HIS A 1 103 ? 29.217 12.183 -34.274 1.00 92.06 103 HIS A O 1
ATOM 661 N N . VAL A 1 104 ? 28.122 13.799 -33.150 1.00 92.69 104 VAL A N 1
ATOM 662 C CA . VAL A 1 104 ? 28.893 13.666 -31.906 1.00 92.69 104 VAL A CA 1
ATOM 663 C C . VAL A 1 104 ? 28.382 12.483 -31.084 1.00 92.69 104 VAL A C 1
ATOM 665 O O . VAL A 1 104 ? 29.162 11.894 -30.338 1.00 92.69 104 VAL A O 1
ATOM 668 N N . GLY A 1 105 ? 27.111 12.111 -31.268 1.00 91.88 105 GLY A N 1
ATOM 669 C CA .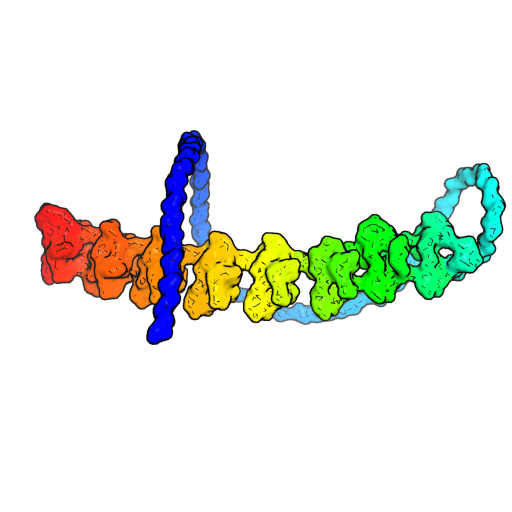 GLY A 1 105 ? 26.422 11.063 -30.520 1.00 91.88 105 GLY A CA 1
ATOM 670 C C . GLY A 1 105 ? 25.771 11.600 -29.246 1.00 91.88 105 GLY A C 1
ATOM 671 O O . GLY A 1 105 ? 25.710 10.874 -28.257 1.00 91.88 105 GLY A O 1
ATOM 672 N N . ASN A 1 106 ? 25.366 12.875 -29.229 1.00 94.81 106 ASN A N 1
ATOM 673 C CA . ASN A 1 106 ? 24.617 13.487 -28.127 1.00 94.81 106 ASN A CA 1
ATOM 674 C C . ASN A 1 106 ? 23.129 13.121 -28.202 1.00 94.81 106 ASN A C 1
ATOM 676 O O . ASN A 1 106 ? 22.655 12.635 -29.223 1.00 94.81 106 ASN A O 1
ATOM 680 N N . ALA A 1 107 ? 22.376 13.404 -27.135 1.00 93.56 107 ALA A N 1
ATOM 681 C CA . ALA A 1 107 ? 20.929 13.212 -27.133 1.00 93.56 107 ALA A CA 1
ATOM 682 C C . ALA A 1 107 ? 20.272 13.992 -28.289 1.00 93.56 107 ALA A C 1
ATOM 684 O O . ALA A 1 107 ? 20.571 15.173 -28.489 1.00 93.56 107 ALA A O 1
ATOM 685 N N . GLY A 1 108 ? 19.396 13.328 -29.043 1.00 92.75 108 GLY A N 1
ATOM 686 C CA . GLY A 1 108 ? 18.761 13.871 -30.246 1.00 92.75 108 GLY A CA 1
ATOM 687 C C . GLY A 1 108 ? 19.525 13.640 -31.558 1.00 92.75 108 GLY A C 1
ATOM 688 O O . GLY A 1 108 ? 18.935 13.840 -32.621 1.00 92.75 108 GLY A O 1
ATOM 689 N N . ASP A 1 109 ? 20.788 13.199 -31.520 1.00 94.81 109 ASP A N 1
ATOM 690 C CA . ASP A 1 109 ? 21.535 12.859 -32.738 1.00 94.81 109 ASP A CA 1
ATOM 691 C C . ASP A 1 109 ? 20.994 11.550 -33.345 1.00 94.81 109 ASP A C 1
ATOM 693 O O . ASP A 1 109 ? 20.690 10.610 -32.601 1.00 94.81 109 ASP A O 1
ATOM 697 N N . PRO A 1 110 ? 20.893 11.442 -34.683 1.00 93.31 110 PRO A N 1
ATOM 698 C CA . PRO A 1 110 ? 20.482 10.209 -35.325 1.00 93.31 110 PRO A CA 1
ATOM 699 C C . PRO A 1 110 ? 21.586 9.153 -35.200 1.00 93.31 110 PRO A C 1
ATOM 701 O O . PRO A 1 110 ? 22.778 9.439 -35.331 1.00 93.31 110 PRO A O 1
ATOM 704 N N . CYS A 1 111 ? 21.188 7.908 -34.974 1.00 93.06 111 CYS A N 1
ATOM 705 C CA . CYS A 1 111 ? 22.097 6.831 -34.623 1.00 93.06 111 CYS A CA 1
ATOM 706 C C . CYS A 1 111 ? 21.700 5.485 -35.235 1.00 93.06 111 CYS A C 1
ATOM 708 O O . CYS A 1 111 ? 20.630 5.270 -35.803 1.00 93.06 111 CYS A O 1
ATOM 710 N N . SER A 1 112 ? 22.635 4.557 -35.121 1.00 89.56 112 SER A N 1
ATOM 711 C CA . SER A 1 112 ? 22.475 3.111 -35.215 1.00 89.56 112 SER A CA 1
ATOM 712 C C . SER A 1 112 ? 23.203 2.490 -34.017 1.00 89.56 112 SER A C 1
ATOM 714 O O . SER A 1 112 ? 23.963 3.185 -33.337 1.00 89.56 112 SER A O 1
ATOM 716 N N . ASP A 1 113 ? 23.006 1.197 -33.756 1.00 81.25 113 ASP A N 1
ATOM 717 C CA . ASP A 1 113 ? 23.568 0.504 -32.587 1.00 81.25 113 ASP A CA 1
ATOM 718 C C . ASP A 1 113 ? 25.029 0.893 -32.281 1.00 81.25 113 ASP A C 1
ATOM 720 O O . ASP A 1 113 ? 25.943 0.689 -33.089 1.00 81.25 113 ASP A O 1
ATOM 724 N N . GLY A 1 114 ? 25.254 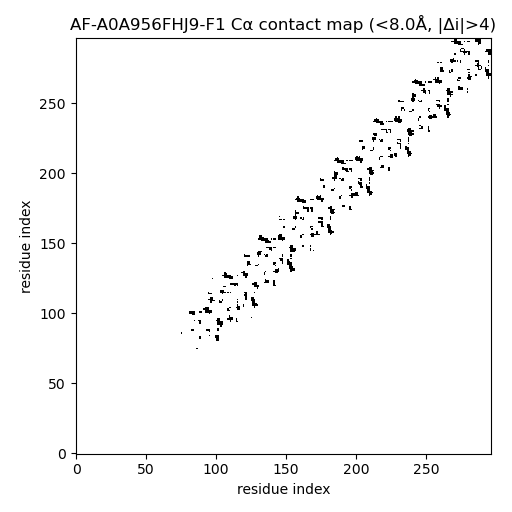1.453 -31.086 1.00 82.50 114 GLY A N 1
ATOM 725 C CA . GLY A 1 114 ? 26.581 1.838 -30.590 1.00 82.50 114 GLY A CA 1
ATOM 726 C C . GLY A 1 114 ? 27.128 3.180 -31.096 1.00 82.50 114 GLY A C 1
ATOM 727 O O . GLY A 1 114 ? 28.320 3.438 -30.922 1.00 82.50 114 GLY A O 1
ATOM 728 N N . GLN A 1 115 ? 26.297 4.024 -31.714 1.00 90.38 115 GLN A N 1
ATOM 729 C CA . GLN A 1 115 ? 26.688 5.350 -32.218 1.00 90.38 115 GLN A CA 1
ATOM 730 C C . GLN A 1 115 ? 26.380 6.516 -31.261 1.00 90.38 115 GLN A C 1
ATOM 732 O O . GLN A 1 115 ? 26.578 7.672 -31.622 1.00 90.38 115 GLN A O 1
ATOM 737 N N . CYS A 1 116 ? 25.921 6.224 -30.046 1.00 93.06 116 CYS A N 1
ATOM 738 C CA . CYS A 1 116 ? 25.662 7.227 -29.017 1.00 93.06 116 CYS A CA 1
ATOM 739 C C . CYS A 1 116 ? 26.822 7.307 -28.015 1.00 93.06 116 CYS A C 1
ATOM 741 O O . CYS A 1 116 ? 27.503 6.313 -27.734 1.00 93.06 116 CYS A O 1
ATOM 743 N N . LEU A 1 117 ? 27.063 8.494 -27.457 1.00 92.94 117 LEU A N 1
ATOM 744 C CA . LEU A 1 117 ? 28.027 8.670 -26.375 1.00 92.94 117 LEU A CA 1
ATOM 745 C C . LEU A 1 117 ? 27.506 8.016 -25.102 1.00 92.94 117 LEU A C 1
ATOM 747 O O . LEU A 1 117 ? 26.439 8.365 -24.624 1.00 92.94 117 LEU A O 1
ATOM 751 N N . VAL A 1 118 ? 28.298 7.138 -24.487 1.00 87.50 118 VAL A N 1
ATOM 752 C CA . VAL A 1 118 ? 27.956 6.536 -23.187 1.00 87.50 118 VAL A CA 1
ATOM 753 C C . VAL A 1 118 ? 27.695 7.645 -22.148 1.00 87.50 118 VAL A C 1
ATOM 755 O O . VAL A 1 118 ? 28.557 8.517 -21.990 1.00 87.50 118 VAL A O 1
ATOM 758 N N . PRO A 1 119 ? 26.569 7.619 -21.406 1.00 88.94 119 PRO A N 1
ATOM 759 C CA . PRO A 1 119 ? 25.644 6.492 -21.213 1.00 88.94 119 PRO A CA 1
ATOM 760 C C . PRO A 1 119 ? 24.423 6.439 -22.150 1.00 88.94 119 PRO A C 1
ATOM 762 O O . PRO A 1 119 ? 23.550 5.616 -21.910 1.00 88.94 119 PRO A O 1
ATOM 765 N N . LEU A 1 120 ? 24.350 7.283 -23.179 1.00 92.44 120 LEU A N 1
ATOM 766 C CA . LEU A 1 120 ? 23.208 7.355 -24.089 1.00 92.44 120 LEU A CA 1
ATOM 767 C C . LEU A 1 120 ? 23.013 6.056 -24.886 1.00 92.44 120 LEU A C 1
ATOM 769 O O . LEU A 1 120 ? 23.976 5.373 -25.257 1.00 92.44 120 LEU A O 1
ATOM 773 N N . LEU A 1 121 ? 21.752 5.766 -25.182 1.00 91.94 121 LEU A N 1
ATOM 774 C CA . LEU A 1 121 ? 21.266 4.592 -25.900 1.00 91.94 121 LEU A CA 1
ATOM 775 C C . LEU A 1 121 ? 20.668 5.029 -27.237 1.00 91.94 121 LEU A C 1
ATOM 777 O O . LEU A 1 121 ? 20.131 6.127 -27.344 1.00 91.94 121 LEU A O 1
ATOM 781 N N . CYS A 1 122 ? 20.786 4.189 -28.264 1.00 93.38 122 CYS A N 1
ATOM 782 C CA . CYS A 1 122 ? 20.131 4.450 -29.543 1.00 93.38 122 CYS A CA 1
ATOM 783 C C . CYS A 1 122 ? 18.721 3.863 -29.482 1.00 93.38 122 CYS A C 1
ATOM 785 O O . CYS A 1 122 ? 18.591 2.643 -29.453 1.00 93.38 122 CYS A O 1
ATOM 787 N N . GLY A 1 123 ? 17.705 4.722 -29.417 1.00 91.88 123 GLY A N 1
ATOM 788 C CA . GLY A 1 123 ? 16.304 4.320 -29.340 1.00 91.88 123 GLY A CA 1
ATOM 789 C C . GLY A 1 123 ? 15.780 3.722 -30.653 1.00 91.88 123 GLY A C 1
ATOM 790 O O . GLY A 1 123 ? 16.447 3.797 -31.695 1.00 91.88 123 GLY A O 1
ATOM 791 N N . PRO A 1 124 ? 14.565 3.153 -30.639 1.00 91.62 124 PRO A N 1
ATOM 792 C CA . PRO A 1 124 ? 13.978 2.449 -31.782 1.00 91.62 124 PRO A CA 1
ATOM 793 C C . PRO A 1 124 ? 13.716 3.340 -33.009 1.00 91.62 124 PRO A C 1
ATOM 795 O O . PRO A 1 124 ? 13.645 2.852 -34.141 1.00 91.62 124 PRO A O 1
ATOM 798 N N . GLU A 1 125 ? 13.613 4.658 -32.836 1.00 91.38 125 GLU A N 1
ATOM 799 C CA . GLU A 1 125 ? 13.537 5.626 -33.935 1.00 91.38 125 GLU A CA 1
ATOM 800 C C . GLU A 1 125 ? 14.892 5.934 -34.593 1.00 91.38 125 GLU A C 1
ATOM 802 O O . GLU A 1 125 ? 14.938 6.686 -35.572 1.00 91.38 125 GLU A O 1
ATOM 807 N N . GLY A 1 126 ? 15.987 5.378 -34.067 1.00 92.69 126 GLY A N 1
ATOM 808 C CA . GLY A 1 126 ? 17.343 5.685 -34.504 1.00 92.69 126 GLY A CA 1
ATOM 809 C C . GLY A 1 126 ? 17.799 7.070 -34.055 1.00 92.69 126 GLY A C 1
ATOM 810 O O . GLY A 1 126 ? 18.402 7.789 -34.851 1.00 92.69 126 GLY A O 1
ATOM 811 N N . VAL A 1 127 ? 17.501 7.453 -32.812 1.00 94.50 127 VAL A N 1
ATOM 812 C CA . VAL A 1 127 ? 17.944 8.701 -32.169 1.00 94.50 127 VAL A CA 1
ATOM 813 C C . VAL A 1 127 ? 18.574 8.380 -30.813 1.00 94.50 127 VAL A C 1
ATOM 815 O O . VAL A 1 127 ? 18.198 7.406 -30.169 1.00 94.50 127 VAL A O 1
ATOM 818 N N . CYS A 1 128 ? 19.581 9.142 -30.389 1.00 95.31 128 CYS A N 1
ATOM 819 C CA . CYS A 1 128 ? 20.208 8.948 -29.085 1.00 95.31 128 CYS A CA 1
ATOM 820 C C . CYS A 1 128 ? 19.349 9.525 -27.944 1.00 95.31 128 CYS A C 1
ATOM 822 O O . CYS A 1 128 ? 18.989 10.703 -27.981 1.00 95.31 128 CYS A O 1
ATOM 824 N N . HIS A 1 129 ? 19.119 8.725 -26.903 1.00 94.62 129 HIS A N 1
ATOM 825 C CA . HIS A 1 129 ? 18.357 9.044 -25.687 1.00 94.62 129 HIS A CA 1
ATOM 826 C C . HIS A 1 129 ? 19.189 8.778 -24.432 1.00 94.62 129 HIS A C 1
ATOM 828 O O . HIS A 1 129 ? 20.136 7.989 -24.474 1.00 94.62 129 HIS A O 1
ATOM 834 N N . ASP A 1 130 ? 18.866 9.423 -23.309 1.00 93.12 130 ASP A N 1
ATOM 835 C CA . ASP A 1 130 ? 19.476 9.103 -22.013 1.00 93.12 130 ASP A CA 1
ATOM 836 C C . ASP A 1 130 ? 18.837 7.891 -21.326 1.00 93.12 130 ASP A C 1
ATOM 838 O O . ASP A 1 130 ? 19.362 7.432 -20.312 1.00 93.12 130 ASP A O 1
ATOM 842 N N . GLY A 1 131 ? 17.794 7.311 -21.922 1.00 89.88 131 GLY A N 1
ATOM 843 C CA . GLY A 1 131 ? 17.158 6.067 -21.493 1.00 89.88 131 GLY A CA 1
ATOM 844 C C . GLY A 1 131 ? 16.419 6.228 -20.169 1.00 89.88 131 GLY A C 1
ATOM 845 O O . GLY A 1 131 ? 16.351 5.278 -19.383 1.00 89.88 131 GLY A O 1
ATOM 846 N N . VAL A 1 132 ? 15.944 7.434 -19.871 1.00 92.44 132 VAL A N 1
ATOM 847 C CA . VAL A 1 132 ? 15.217 7.745 -18.636 1.00 92.44 132 VAL A CA 1
ATOM 848 C C . VAL A 1 132 ? 13.710 7.689 -18.868 1.00 92.44 132 VAL A C 1
ATOM 850 O O . VAL A 1 132 ? 13.237 7.353 -19.950 1.00 92.44 132 VAL A O 1
ATOM 853 N N . GLU A 1 133 ? 12.938 7.968 -17.821 1.00 91.50 133 GLU A N 1
ATOM 854 C CA . GLU A 1 133 ? 11.482 8.028 -17.899 1.00 91.50 133 GLU A CA 1
ATOM 855 C C . GLU A 1 133 ? 11.013 8.938 -19.051 1.00 91.50 133 GLU A C 1
ATOM 857 O O . GLU A 1 133 ? 11.454 10.083 -19.177 1.00 91.50 133 GLU A O 1
ATOM 862 N N . GLY A 1 134 ? 10.114 8.428 -19.894 1.00 90.88 134 GLY A N 1
ATOM 863 C CA . GLY A 1 134 ? 9.577 9.161 -21.043 1.00 90.88 134 GLY A CA 1
ATOM 864 C C . GLY A 1 134 ? 10.308 8.925 -22.368 1.00 90.88 134 GLY A C 1
ATOM 865 O O . GLY A 1 134 ? 9.754 9.279 -23.413 1.00 90.88 134 GLY A O 1
ATOM 866 N N . ASP A 1 135 ? 11.487 8.296 -22.356 1.0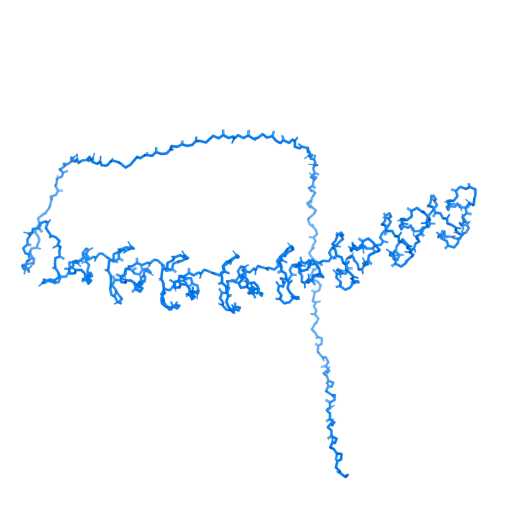0 93.50 135 ASP A N 1
ATOM 867 C CA . ASP A 1 135 ? 12.198 7.948 -23.588 1.00 93.50 135 ASP A CA 1
ATOM 868 C C . ASP A 1 135 ? 11.563 6.753 -24.314 1.00 93.50 135 ASP A C 1
ATOM 870 O O . ASP A 1 135 ? 11.032 5.848 -23.674 1.00 93.50 135 ASP A O 1
ATOM 874 N N . PRO A 1 136 ? 11.609 6.719 -25.651 1.00 93.12 136 PRO A N 1
ATOM 875 C CA . PRO A 1 136 ? 11.080 5.619 -26.441 1.00 93.12 136 PRO A CA 1
ATOM 876 C C . PRO A 1 136 ? 11.943 4.357 -26.346 1.00 93.12 136 PRO A C 1
ATOM 878 O O . PRO A 1 136 ? 13.168 4.417 -26.264 1.00 93.12 136 PRO A O 1
ATOM 881 N N . CYS A 1 137 ? 11.289 3.200 -26.403 1.00 92.62 137 CYS A N 1
ATOM 882 C CA . CYS A 1 137 ? 11.931 1.891 -26.307 1.00 92.62 137 CYS A CA 1
ATOM 883 C C . CYS A 1 137 ? 11.129 0.808 -27.045 1.00 92.62 137 CYS A C 1
ATOM 885 O O . CYS A 1 137 ? 9.898 0.871 -27.107 1.00 92.62 137 CYS A O 1
ATOM 887 N N . ASP A 1 138 ? 11.820 -0.204 -27.571 1.00 90.94 138 ASP A N 1
ATOM 888 C CA . ASP A 1 138 ? 11.219 -1.451 -28.063 1.00 90.94 138 ASP A CA 1
ATOM 889 C C . ASP A 1 138 ? 11.346 -2.571 -27.016 1.00 90.94 138 ASP A C 1
ATOM 891 O O . ASP A 1 138 ? 10.467 -3.439 -26.912 1.00 90.94 138 ASP A O 1
ATOM 895 N N . ASP A 1 139 ? 12.423 -2.557 -26.223 1.00 88.00 139 ASP A N 1
ATOM 896 C CA . ASP A 1 139 ? 12.608 -3.458 -25.091 1.00 88.00 139 ASP A CA 1
ATOM 897 C C . ASP A 1 139 ? 13.393 -2.825 -23.927 1.00 88.00 139 ASP A C 1
ATOM 899 O O . ASP A 1 139 ? 13.806 -1.670 -23.953 1.00 88.00 139 ASP A O 1
ATOM 903 N N . ALA A 1 140 ? 13.561 -3.583 -22.839 1.00 84.62 140 ALA A N 1
ATOM 904 C CA . ALA A 1 140 ? 14.202 -3.087 -21.620 1.00 84.62 140 ALA A CA 1
ATOM 905 C C . ALA A 1 140 ? 15.688 -2.717 -21.795 1.00 84.62 140 ALA A C 1
ATOM 907 O O . ALA A 1 140 ? 16.253 -2.082 -20.910 1.00 84.62 140 ALA A O 1
ATOM 908 N N . SER A 1 141 ? 16.346 -3.131 -22.883 1.00 86.62 141 SER A N 1
ATOM 909 C CA . SER A 1 141 ? 17.735 -2.753 -23.158 1.00 86.62 141 SER A CA 1
ATOM 910 C C . SER A 1 141 ? 17.883 -1.327 -23.684 1.00 86.62 141 SER A C 1
ATOM 912 O O . SER A 1 141 ? 18.987 -0.792 -23.599 1.00 86.62 141 SER A O 1
ATOM 914 N N . ASP A 1 142 ? 16.785 -0.703 -24.119 1.00 87.94 142 ASP A N 1
ATOM 915 C CA . ASP A 1 142 ? 16.736 0.696 -24.558 1.00 87.94 142 ASP A CA 1
ATOM 916 C C . ASP A 1 142 ? 16.571 1.680 -23.385 1.00 87.94 142 ASP A C 1
ATOM 918 O O . ASP A 1 142 ? 16.626 2.892 -23.576 1.00 87.94 142 ASP A O 1
ATOM 922 N N . CYS A 1 143 ? 16.398 1.171 -22.160 1.00 89.69 143 CYS A N 1
ATOM 923 C CA . CYS A 1 143 ? 16.174 1.972 -20.963 1.00 89.69 143 CYS A CA 1
ATOM 924 C C . CYS A 1 143 ? 17.318 1.808 -19.950 1.00 89.69 143 CYS A C 1
ATOM 926 O O . CYS A 1 143 ? 17.785 0.704 -19.658 1.00 89.69 143 CYS A O 1
ATOM 928 N N . ILE A 1 144 ? 17.754 2.921 -19.357 1.00 87.94 144 ILE A N 1
ATOM 929 C CA . ILE A 1 144 ? 18.531 2.930 -18.109 1.00 87.94 144 ILE A CA 1
ATOM 930 C C . ILE A 1 144 ? 17.598 2.689 -16.919 1.00 87.94 144 ILE A C 1
ATOM 932 O O . ILE A 1 144 ? 17.971 1.995 -15.967 1.00 87.94 144 ILE A O 1
ATOM 936 N N . VAL A 1 145 ? 16.394 3.267 -16.965 1.00 80.06 145 VAL A N 1
ATOM 937 C CA . VAL A 1 145 ? 15.315 2.966 -16.016 1.00 80.06 145 VAL A CA 1
ATOM 938 C C . VAL A 1 145 ? 14.736 1.571 -16.298 1.00 80.06 145 VAL A C 1
ATOM 940 O O . VAL A 1 145 ? 14.830 1.082 -17.421 1.00 80.06 145 VAL A O 1
ATOM 943 N N . PRO A 1 146 ? 14.230 0.851 -15.283 1.00 77.44 146 PRO A N 1
ATOM 944 C CA . PRO A 1 146 ? 14.147 -0.609 -15.333 1.00 77.44 146 PRO A CA 1
ATOM 945 C C . PRO A 1 146 ? 13.212 -1.206 -16.393 1.00 77.44 146 PRO A C 1
ATOM 947 O O . PRO A 1 146 ? 13.370 -2.391 -16.701 1.00 77.44 146 PRO A O 1
ATOM 950 N N . VAL A 1 147 ? 12.231 -0.461 -16.916 1.00 86.88 147 VAL A N 1
ATOM 951 C CA . VAL A 1 147 ? 11.112 -1.066 -17.652 1.00 86.88 147 VAL A CA 1
ATOM 952 C C . VAL A 1 147 ? 10.799 -0.299 -18.928 1.00 86.88 147 VAL A C 1
ATOM 954 O O . VAL A 1 147 ? 10.529 0.895 -18.896 1.00 86.88 147 VAL A O 1
ATOM 957 N N . CYS A 1 148 ? 10.748 -1.020 -20.049 1.00 89.69 148 CYS A N 1
ATOM 958 C CA . CYS A 1 148 ? 10.083 -0.554 -21.260 1.00 89.69 148 CYS A CA 1
ATOM 959 C C . CYS A 1 148 ? 8.626 -1.021 -21.247 1.00 89.69 148 CYS A C 1
ATOM 961 O O . CYS A 1 148 ? 8.348 -2.225 -21.253 1.00 89.69 148 CYS A O 1
ATOM 963 N N . THR A 1 149 ? 7.682 -0.085 -21.201 1.00 84.31 149 THR A N 1
ATOM 964 C CA . THR A 1 149 ? 6.256 -0.428 -21.131 1.00 84.31 149 THR A CA 1
ATOM 965 C C . THR A 1 149 ? 5.701 -0.875 -22.481 1.00 84.31 149 THR A C 1
ATOM 967 O O . THR A 1 149 ? 6.264 -0.607 -23.538 1.00 84.31 149 THR A O 1
ATOM 970 N N . ALA A 1 150 ? 4.507 -1.479 -22.478 1.00 81.69 150 ALA A N 1
ATOM 971 C CA . ALA A 1 150 ? 3.783 -1.800 -23.713 1.00 81.69 150 ALA A CA 1
ATOM 972 C C . ALA A 1 150 ? 3.456 -0.566 -24.587 1.00 81.69 150 ALA A C 1
ATOM 974 O O . ALA A 1 150 ? 3.075 -0.726 -25.746 1.00 81.69 150 ALA A O 1
ATOM 975 N N . GLY A 1 151 ? 3.573 0.648 -24.034 1.00 83.38 151 GLY A N 1
ATOM 976 C CA . GLY A 1 151 ? 3.461 1.905 -24.773 1.00 83.38 151 GLY A CA 1
ATOM 977 C C . GLY A 1 151 ? 4.713 2.278 -25.571 1.00 83.38 151 GLY A C 1
ATOM 978 O O . GLY A 1 151 ? 4.663 3.270 -26.292 1.00 83.38 151 GLY A O 1
ATOM 979 N N . GLY A 1 152 ? 5.795 1.500 -25.457 1.00 89.88 152 GLY A N 1
ATOM 980 C CA . GLY A 1 152 ? 7.085 1.785 -26.082 1.00 89.88 152 GLY A CA 1
ATOM 981 C C . GLY A 1 152 ? 7.789 2.977 -25.443 1.00 89.88 152 GLY A C 1
ATOM 982 O O . GLY A 1 152 ? 8.395 3.771 -26.150 1.00 89.88 152 GLY A O 1
ATOM 983 N N . ILE A 1 153 ? 7.618 3.149 -24.128 1.00 91.56 153 ILE A N 1
ATOM 984 C CA . ILE A 1 153 ? 8.220 4.233 -23.347 1.00 91.56 153 ILE A CA 1
ATOM 985 C C . ILE A 1 153 ? 8.858 3.649 -22.083 1.00 91.56 153 ILE A C 1
ATOM 987 O O . ILE A 1 153 ? 8.237 2.815 -21.406 1.00 91.56 153 ILE A O 1
ATOM 991 N N . CYS A 1 154 ? 10.076 4.093 -21.788 1.00 93.06 154 CYS A N 1
ATOM 992 C CA . CYS A 1 154 ? 10.836 3.809 -20.586 1.00 93.06 154 CYS A CA 1
ATOM 993 C C . CYS A 1 154 ? 10.139 4.407 -19.360 1.00 93.06 154 CYS A C 1
ATOM 995 O O . CYS A 1 154 ? 9.732 5.568 -19.374 1.00 93.06 154 CYS A O 1
ATOM 997 N N . GLN A 1 155 ? 10.017 3.613 -18.303 1.00 92.75 155 GLN A N 1
ATOM 998 C CA . GLN A 1 155 ? 9.446 4.010 -17.019 1.00 92.75 155 GLN A CA 1
ATOM 999 C C . GLN A 1 155 ? 10.362 3.588 -15.875 1.00 92.75 155 GLN A C 1
ATOM 1001 O O . GLN A 1 155 ? 11.061 2.566 -15.956 1.00 92.75 155 GLN A O 1
ATOM 1006 N N . ASP A 1 156 ? 10.354 4.378 -14.804 1.00 91.69 156 ASP A N 1
ATOM 1007 C CA . ASP A 1 156 ? 11.098 4.060 -13.587 1.00 91.69 156 ASP A CA 1
ATOM 1008 C C . ASP A 1 156 ? 10.313 3.174 -12.606 1.00 91.69 156 ASP A C 1
ATOM 1010 O O . ASP A 1 156 ? 10.908 2.581 -11.693 1.00 91.69 156 ASP A O 1
ATOM 1014 N N . GLY A 1 157 ? 9.014 2.996 -12.868 1.00 91.88 157 GLY A N 1
ATOM 1015 C CA . GLY A 1 157 ? 8.102 2.208 -12.054 1.00 91.88 157 GLY A CA 1
ATOM 1016 C C . GLY A 1 157 ? 7.684 2.961 -10.791 1.00 91.88 157 GLY A C 1
ATOM 1017 O O . GLY A 1 157 ? 7.464 2.333 -9.750 1.00 91.88 157 GLY A O 1
ATOM 1018 N N . GLY A 1 158 ? 7.655 4.290 -10.855 1.00 93.12 158 GLY A N 1
ATOM 1019 C CA . GLY A 1 158 ? 7.205 5.179 -9.800 1.00 93.12 158 GLY A CA 1
ATOM 1020 C C . GLY A 1 158 ? 5.706 5.070 -9.524 1.00 93.12 158 GLY A C 1
ATOM 1021 O O . GLY A 1 158 ? 4.960 4.343 -10.177 1.00 93.12 158 GLY A O 1
ATOM 1022 N N . GLU A 1 159 ? 5.247 5.783 -8.498 1.00 93.50 159 GLU A N 1
ATOM 1023 C CA . GLU A 1 159 ? 3.830 5.801 -8.135 1.00 93.50 159 GLU A CA 1
ATOM 1024 C C . GLU A 1 159 ? 2.980 6.375 -9.281 1.00 93.50 159 GLU A C 1
ATOM 1026 O O . GLU A 1 159 ? 3.238 7.470 -9.780 1.00 93.50 159 GLU A O 1
ATOM 1031 N N . GLY A 1 160 ? 1.947 5.635 -9.688 1.00 91.50 160 GLY A N 1
ATOM 1032 C CA . GLY A 1 160 ? 1.070 5.987 -10.806 1.00 91.50 160 GLY A CA 1
ATOM 1033 C C . GLY A 1 160 ? 1.504 5.434 -12.166 1.00 91.50 160 GLY A C 1
ATOM 1034 O O . GLY A 1 160 ? 0.699 5.478 -13.103 1.00 91.50 160 GLY A O 1
ATOM 1035 N N . ASP A 1 161 ? 2.706 4.861 -12.276 1.00 92.06 161 ASP A N 1
ATOM 1036 C CA . ASP A 1 161 ? 3.184 4.278 -13.530 1.00 92.06 161 ASP A CA 1
ATOM 1037 C C . ASP A 1 161 ? 2.360 3.058 -13.942 1.00 92.06 161 ASP A C 1
ATOM 1039 O O . ASP A 1 161 ? 1.954 2.261 -13.092 1.00 92.06 161 ASP A O 1
ATOM 1043 N N . PRO A 1 162 ? 2.107 2.867 -15.249 1.00 90.25 162 PRO A N 1
ATOM 1044 C CA . PRO A 1 162 ? 1.358 1.720 -15.726 1.00 90.25 162 PRO A CA 1
ATOM 1045 C C . PRO A 1 162 ? 2.154 0.426 -15.539 1.00 90.25 162 PRO A C 1
ATOM 1047 O O . PRO A 1 162 ? 3.316 0.328 -15.925 1.00 90.25 162 PRO A O 1
ATOM 1050 N N . CYS A 1 163 ? 1.485 -0.611 -15.048 1.00 90.38 163 CYS A N 1
ATOM 1051 C CA . CYS A 1 163 ? 2.075 -1.925 -14.830 1.00 90.38 163 CYS A CA 1
ATOM 1052 C C . CYS A 1 163 ? 1.114 -3.047 -15.246 1.00 90.38 163 CYS A C 1
ATOM 1054 O O . CYS A 1 163 ? -0.110 -2.946 -15.126 1.00 90.38 163 CYS A O 1
ATOM 1056 N N . ALA A 1 164 ? 1.672 -4.146 -15.745 1.00 88.56 164 ALA A N 1
ATOM 1057 C CA . ALA A 1 164 ? 0.966 -5.396 -16.014 1.00 88.56 164 ALA A CA 1
ATOM 1058 C C . ALA A 1 164 ? 1.381 -6.505 -15.035 1.00 88.56 164 ALA A C 1
ATOM 1060 O O . ALA A 1 164 ? 0.608 -7.435 -14.780 1.00 88.56 164 ALA A O 1
ATOM 1061 N N . VAL A 1 165 ? 2.601 -6.424 -14.500 1.00 87.81 165 VAL A N 1
ATOM 1062 C CA . VAL A 1 165 ? 3.158 -7.341 -13.504 1.00 87.81 165 VAL A CA 1
ATOM 1063 C C . VAL A 1 165 ? 3.940 -6.573 -12.437 1.00 87.81 165 VAL A C 1
ATOM 1065 O O . VAL A 1 165 ? 4.389 -5.458 -12.661 1.00 87.81 165 VAL A O 1
ATOM 1068 N N . LEU A 1 166 ? 4.177 -7.199 -11.278 1.00 85.06 166 LEU A N 1
ATOM 1069 C CA . LEU A 1 166 ? 4.964 -6.599 -10.184 1.00 85.06 166 LEU A CA 1
ATOM 1070 C C . LEU A 1 166 ? 6.377 -6.159 -10.603 1.00 85.06 166 LEU A C 1
ATOM 1072 O O . LEU A 1 166 ? 6.940 -5.259 -9.999 1.00 85.06 166 LEU A O 1
ATOM 1076 N N . GLY A 1 167 ? 6.962 -6.815 -11.611 1.00 86.06 167 GLY A N 1
ATOM 1077 C CA . GLY A 1 167 ? 8.292 -6.471 -12.118 1.00 86.06 167 GLY A CA 1
ATOM 1078 C C . GLY A 1 167 ? 8.345 -5.161 -12.903 1.00 86.06 167 GLY A C 1
ATOM 1079 O O . GLY A 1 167 ? 9.446 -4.692 -13.166 1.00 86.06 167 GLY A O 1
ATOM 1080 N N . ASP A 1 168 ? 7.190 -4.592 -13.254 1.00 87.94 168 ASP A N 1
ATOM 1081 C CA . ASP A 1 168 ? 7.109 -3.309 -13.953 1.00 87.94 168 ASP A CA 1
ATOM 1082 C C . ASP A 1 168 ? 7.254 -2.121 -12.985 1.00 87.94 168 ASP A C 1
ATOM 1084 O O . ASP A 1 168 ? 7.411 -0.983 -13.412 1.00 87.94 168 ASP A O 1
ATOM 1088 N N . CYS A 1 169 ? 7.196 -2.387 -11.679 1.00 91.75 169 CYS A N 1
ATOM 1089 C CA . CYS A 1 169 ? 7.235 -1.369 -10.648 1.00 91.75 169 CYS A CA 1
ATOM 1090 C C . CYS A 1 169 ? 8.609 -1.255 -9.980 1.00 91.75 169 CYS A C 1
ATOM 1092 O O . CYS A 1 169 ? 9.333 -2.238 -9.784 1.00 91.75 169 CYS A O 1
ATOM 1094 N N . GLY A 1 170 ? 8.950 -0.029 -9.601 1.00 90.88 170 GLY A N 1
ATOM 1095 C CA . GLY A 1 170 ? 10.206 0.345 -8.979 1.00 90.88 170 GLY A CA 1
ATOM 1096 C C . GLY A 1 170 ? 10.226 0.080 -7.470 1.00 90.88 170 GLY A C 1
ATOM 1097 O O . GLY A 1 170 ? 9.216 -0.260 -6.854 1.00 90.88 170 GLY A O 1
ATOM 1098 N N . PRO A 1 171 ? 11.388 0.252 -6.818 1.00 89.50 171 PRO A N 1
ATOM 1099 C CA . PRO A 1 171 ? 11.535 0.010 -5.383 1.00 89.50 171 PRO A CA 1
ATOM 1100 C C . PRO A 1 171 ? 10.762 1.007 -4.507 1.00 89.50 171 PRO A C 1
ATOM 1102 O O . PRO A 1 171 ? 10.565 0.734 -3.324 1.00 89.50 171 PRO A O 1
ATOM 1105 N N . THR A 1 172 ? 10.382 2.162 -5.055 1.00 91.88 172 THR A N 1
ATOM 1106 C CA . THR A 1 172 ? 9.592 3.195 -4.373 1.00 91.88 172 THR A CA 1
ATOM 1107 C C . THR A 1 172 ? 8.097 2.902 -4.411 1.00 91.88 172 THR A C 1
ATOM 1109 O O . THR A 1 172 ? 7.430 3.250 -3.451 1.00 91.88 172 THR A O 1
ATOM 1112 N N . ALA A 1 173 ? 7.597 2.223 -5.448 1.00 94.19 173 ALA A N 1
ATOM 1113 C CA . ALA A 1 173 ? 6.185 1.884 -5.621 1.00 94.19 173 ALA A CA 1
ATOM 1114 C C . ALA A 1 173 ? 6.003 0.405 -6.027 1.00 94.19 173 ALA A C 1
ATOM 1116 O O . ALA A 1 173 ? 5.470 0.121 -7.092 1.00 94.19 173 ALA A O 1
ATOM 1117 N N . PRO A 1 174 ? 6.458 -0.568 -5.213 1.00 92.25 174 PRO A N 1
ATOM 1118 C CA . PRO A 1 174 ? 6.699 -1.954 -5.640 1.00 92.25 174 PRO A CA 1
ATOM 1119 C C . PRO A 1 174 ? 5.442 -2.786 -5.943 1.00 92.25 174 PRO A C 1
ATOM 1121 O O . PRO A 1 174 ? 5.557 -3.959 -6.314 1.00 92.25 174 PRO A O 1
ATOM 1124 N N . VAL A 1 175 ? 4.248 -2.237 -5.730 1.00 92.69 175 VAL A N 1
ATOM 1125 C CA . VAL A 1 175 ? 2.982 -2.948 -5.893 1.00 92.69 175 VAL A CA 1
ATOM 1126 C C . VAL A 1 175 ? 2.338 -2.558 -7.213 1.00 92.69 175 VAL A C 1
ATOM 1128 O O . VAL A 1 175 ? 1.965 -1.410 -7.401 1.00 92.69 175 VAL A O 1
ATOM 1131 N N . CYS A 1 176 ? 2.099 -3.540 -8.081 1.00 92.38 176 CYS A N 1
ATOM 1132 C CA . CYS A 1 176 ? 1.239 -3.371 -9.247 1.00 92.38 176 CYS A CA 1
ATOM 1133 C C . CYS A 1 176 ? -0.208 -3.728 -8.897 1.00 92.38 176 CYS A C 1
ATOM 1135 O O . CYS A 1 176 ? -0.534 -4.905 -8.710 1.00 92.38 176 CYS A O 1
ATOM 1137 N N . THR A 1 177 ? -1.073 -2.721 -8.807 1.00 90.75 177 THR A N 1
ATOM 1138 C CA . THR A 1 177 ? -2.476 -2.912 -8.419 1.00 90.75 177 THR A CA 1
ATOM 1139 C C . THR A 1 177 ? -3.298 -3.623 -9.488 1.00 90.75 177 THR A C 1
ATOM 1141 O O . THR A 1 177 ? -2.960 -3.651 -10.672 1.00 90.75 177 THR A O 1
ATOM 1144 N N . ALA A 1 178 ? -4.487 -4.096 -9.103 1.00 87.31 178 ALA A N 1
ATOM 1145 C CA . ALA A 1 178 ? -5.501 -4.545 -10.060 1.00 87.31 178 ALA A CA 1
ATOM 1146 C C . ALA A 1 178 ? -5.934 -3.449 -11.062 1.00 87.31 178 ALA A C 1
ATOM 1148 O O . ALA A 1 178 ? -6.484 -3.772 -12.116 1.00 87.31 178 ALA A O 1
ATOM 1149 N N . GLY A 1 179 ? -5.697 -2.170 -10.742 1.00 86.69 179 GLY A N 1
ATOM 1150 C CA . GLY A 1 179 ? -5.905 -1.035 -11.643 1.00 86.69 179 GLY A CA 1
ATOM 1151 C C . GLY A 1 179 ? -4.835 -0.899 -12.730 1.00 86.69 179 GLY A C 1
ATOM 1152 O O . GLY A 1 179 ? -5.018 -0.098 -13.643 1.00 86.69 179 GLY A O 1
ATOM 1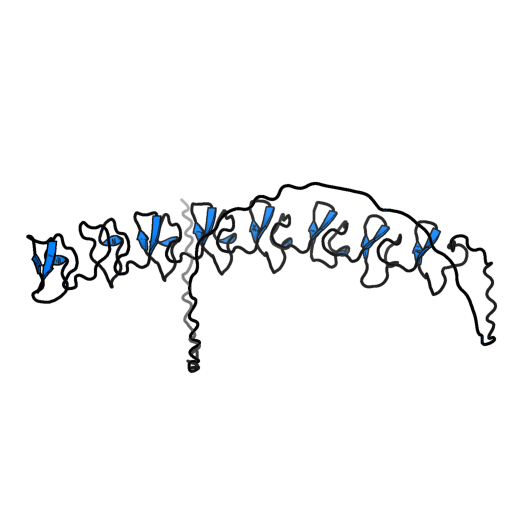153 N N . GLY A 1 180 ? -3.760 -1.691 -12.657 1.00 90.4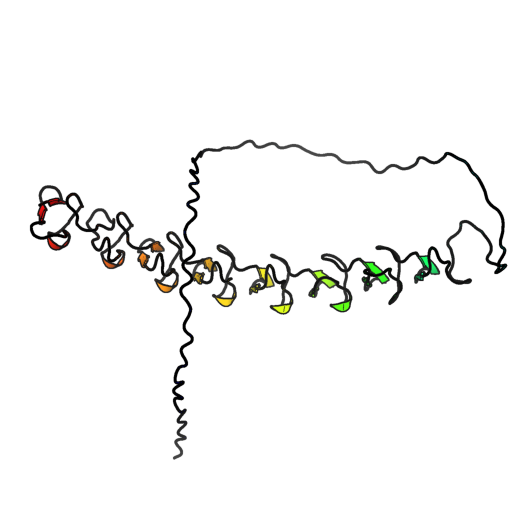4 180 GLY A N 1
ATOM 1154 C CA . GLY A 1 180 ? -2.639 -1.637 -13.590 1.00 90.44 180 GLY A CA 1
ATOM 1155 C C . GLY A 1 180 ? -1.753 -0.416 -13.375 1.00 90.44 180 GLY A C 1
ATOM 1156 O O . GLY A 1 180 ? -1.224 0.113 -14.347 1.00 90.44 180 GLY A O 1
ATOM 1157 N N . VAL A 1 181 ? -1.639 0.047 -12.128 1.00 92.75 181 VAL A N 1
ATOM 1158 C CA . VAL A 1 181 ? -0.738 1.138 -11.736 1.00 92.75 181 VAL A CA 1
ATOM 1159 C C . VAL A 1 181 ? 0.131 0.737 -10.550 1.00 92.75 181 VAL A C 1
ATOM 1161 O O . VAL A 1 181 ? -0.333 -0.008 -9.676 1.00 92.75 181 VAL A O 1
ATOM 1164 N N . CYS A 1 182 ? 1.369 1.222 -10.542 1.00 94.44 182 CYS A N 1
ATOM 1165 C CA . CYS A 1 182 ? 2.318 1.064 -9.451 1.00 94.44 182 CYS A CA 1
ATOM 1166 C C . CYS A 1 182 ? 1.933 1.950 -8.259 1.00 94.44 182 CYS A C 1
ATOM 1168 O O . CYS A 1 182 ? 1.535 3.100 -8.442 1.00 94.44 182 CYS A O 1
ATOM 1170 N N . GLN A 1 183 ? 2.056 1.422 -7.043 1.00 95.44 183 GLN A N 1
ATOM 1171 C CA . GLN A 1 183 ? 1.834 2.156 -5.795 1.00 95.44 183 GLN A CA 1
ATOM 1172 C C . GLN A 1 183 ? 2.778 1.681 -4.688 1.00 95.44 183 GLN A C 1
ATOM 1174 O O . GLN A 1 183 ? 3.334 0.576 -4.753 1.00 95.44 183 GLN A O 1
ATOM 1179 N N . ASP A 1 184 ? 2.966 2.511 -3.668 1.00 95.06 184 ASP A N 1
ATOM 1180 C CA . ASP A 1 184 ? 3.821 2.201 -2.520 1.00 95.06 184 ASP A CA 1
ATOM 1181 C C . ASP A 1 184 ? 3.066 1.484 -1.382 1.00 95.06 184 ASP A C 1
ATOM 1183 O O . ASP A 1 184 ? 3.688 0.829 -0.533 1.00 95.06 184 ASP A O 1
ATOM 1187 N N . GLY A 1 185 ? 1.730 1.499 -1.431 1.00 95.31 185 GLY A N 1
ATOM 1188 C CA . GLY A 1 185 ? 0.845 0.792 -0.516 1.00 95.31 185 GLY A CA 1
ATOM 1189 C C . GLY A 1 185 ? 0.743 1.484 0.842 1.00 95.31 185 GLY A C 1
ATOM 1190 O O . GLY A 1 185 ? 0.611 0.799 1.864 1.00 95.31 185 GLY A O 1
ATOM 1191 N N . ILE A 1 186 ? 0.869 2.810 0.883 1.00 96.12 186 ILE A N 1
ATOM 1192 C CA . ILE A 1 186 ? 0.706 3.591 2.112 1.00 96.12 186 ILE A CA 1
ATOM 1193 C C . ILE A 1 186 ? -0.770 3.756 2.489 1.00 96.12 186 ILE A C 1
ATOM 1195 O O . ILE A 1 186 ? -1.689 3.273 1.831 1.00 96.12 186 ILE A O 1
ATOM 1199 N N . GLU A 1 187 ? -1.004 4.409 3.622 1.00 95.56 187 GLU A N 1
ATOM 1200 C CA . GLU A 1 187 ? -2.348 4.684 4.110 1.00 95.56 187 GLU A CA 1
ATOM 1201 C C . GLU A 1 187 ? -3.149 5.519 3.098 1.00 95.56 187 GLU A C 1
ATOM 1203 O O . GLU A 1 187 ? -2.709 6.578 2.652 1.00 95.56 187 GLU A O 1
ATOM 1208 N N . GLY A 1 188 ? -4.349 5.045 2.762 1.00 93.75 188 GLY A N 1
ATOM 1209 C CA . GLY A 1 188 ? -5.241 5.665 1.783 1.00 93.75 188 GLY A CA 1
ATOM 1210 C C . GLY A 1 188 ? -5.148 5.077 0.374 1.00 93.75 188 GLY A C 1
ATOM 1211 O O . GLY A 1 188 ? -6.083 5.279 -0.406 1.00 93.75 188 GLY A O 1
ATOM 1212 N N . ASP A 1 189 ? -4.105 4.302 0.067 1.00 95.25 189 ASP A N 1
ATOM 1213 C CA . ASP A 1 189 ? -3.924 3.714 -1.261 1.00 95.25 189 ASP A CA 1
ATOM 1214 C C . ASP A 1 189 ? -5.030 2.721 -1.610 1.00 95.25 189 ASP A C 1
ATOM 1216 O O . ASP A 1 189 ? -5.477 1.960 -0.745 1.00 95.25 189 ASP A O 1
ATOM 1220 N N . PRO A 1 190 ? -5.481 2.679 -2.876 1.00 93.19 190 PRO A N 1
ATOM 1221 C CA . PRO A 1 190 ? -6.500 1.738 -3.300 1.00 93.19 190 PRO A CA 1
ATOM 1222 C C . PRO A 1 190 ? -5.993 0.296 -3.205 1.00 93.19 190 PRO A C 1
ATOM 1224 O O . PRO A 1 190 ? -4.876 -0.034 -3.595 1.00 93.19 190 PRO A O 1
ATOM 1227 N N . CYS A 1 191 ? -6.853 -0.606 -2.748 1.00 93.75 191 CYS A N 1
ATOM 1228 C CA . CYS A 1 191 ? -6.516 -2.016 -2.621 1.00 93.75 191 CYS A CA 1
ATOM 1229 C C . CYS A 1 191 ? -7.710 -2.922 -2.934 1.00 93.75 191 CYS A C 1
ATOM 1231 O O . CYS A 1 191 ? -8.877 -2.598 -2.706 1.00 93.75 191 CYS A O 1
ATOM 1233 N N . SER A 1 192 ? -7.398 -4.099 -3.463 1.00 92.81 192 SER A N 1
ATOM 1234 C CA . SER A 1 192 ? -8.317 -5.220 -3.671 1.00 92.81 192 SER A CA 1
ATOM 1235 C C . SER A 1 192 ? -8.057 -6.370 -2.689 1.00 92.81 192 SER A C 1
ATOM 1237 O O . SER A 1 192 ? -8.924 -7.224 -2.480 1.00 92.81 192 SER A O 1
ATOM 1239 N N . GLY A 1 193 ? -6.882 -6.375 -2.053 1.00 92.06 193 GLY A N 1
ATOM 1240 C CA . GLY A 1 193 ? -6.530 -7.235 -0.931 1.00 92.06 193 GLY A CA 1
ATOM 1241 C C . GLY A 1 193 ? -5.248 -6.772 -0.238 1.00 92.06 193 GLY A C 1
ATOM 1242 O O . GLY A 1 193 ? -4.575 -5.858 -0.696 1.00 92.06 193 GLY A O 1
ATOM 1243 N N . ALA A 1 194 ? -4.878 -7.432 0.863 1.00 92.06 194 ALA A N 1
ATOM 1244 C CA . ALA A 1 194 ? -3.708 -7.055 1.671 1.00 92.06 194 ALA A CA 1
ATOM 1245 C C . ALA A 1 194 ? -2.366 -7.103 0.911 1.00 92.06 194 ALA A C 1
ATOM 1247 O O . ALA A 1 194 ? -1.400 -6.485 1.334 1.00 92.06 194 ALA A O 1
ATOM 1248 N N . GLY A 1 195 ? -2.295 -7.839 -0.205 1.00 91.31 195 GLY A N 1
ATOM 1249 C CA . GLY A 1 195 ? -1.106 -7.865 -1.064 1.00 91.31 195 GLY A CA 1
ATOM 1250 C C . GLY A 1 195 ? -0.876 -6.569 -1.844 1.00 91.31 195 GLY A C 1
ATOM 1251 O O . GLY A 1 195 ? 0.228 -6.372 -2.337 1.00 91.31 195 GLY A O 1
ATOM 1252 N N . ASP A 1 196 ? -1.892 -5.707 -1.927 1.00 93.75 196 ASP A N 1
ATOM 1253 C CA . ASP A 1 196 ? -1.780 -4.392 -2.558 1.00 93.75 196 ASP A CA 1
ATOM 1254 C C . ASP A 1 196 ? -1.242 -3.330 -1.581 1.00 93.75 196 ASP A C 1
ATOM 1256 O O . ASP A 1 196 ? -1.002 -2.191 -1.968 1.00 93.75 196 ASP A O 1
ATOM 1260 N N . CYS A 1 197 ? -1.064 -3.695 -0.312 1.00 95.12 197 CYS A N 1
ATOM 1261 C CA . CYS A 1 197 ? -0.693 -2.779 0.749 1.00 95.12 197 CYS A CA 1
ATOM 1262 C C . CYS A 1 197 ? 0.753 -2.972 1.213 1.00 95.12 197 CYS A C 1
ATOM 1264 O O . CYS A 1 197 ? 1.294 -4.083 1.234 1.00 95.12 197 CYS A O 1
ATOM 1266 N N . GLY A 1 198 ? 1.375 -1.867 1.609 1.00 93.06 198 GLY A N 1
ATOM 1267 C CA . GLY A 1 198 ? 2.742 -1.798 2.096 1.00 93.06 198 GLY A CA 1
ATOM 1268 C C . GLY A 1 198 ? 2.860 -2.183 3.570 1.00 93.06 198 GLY A C 1
ATOM 1269 O O . GLY A 1 198 ? 1.885 -2.440 4.274 1.00 93.06 198 GLY A O 1
ATOM 1270 N N . LEU A 1 199 ? 4.096 -2.210 4.073 1.00 92.06 199 LEU A N 1
ATOM 1271 C CA . LEU A 1 199 ? 4.369 -2.557 5.474 1.00 92.06 199 LEU A CA 1
ATOM 1272 C C . LEU A 1 199 ? 3.879 -1.496 6.470 1.00 92.06 199 LEU A C 1
ATOM 1274 O O . LEU A 1 199 ? 3.682 -1.823 7.638 1.00 92.06 199 LEU A O 1
ATOM 1278 N N . SER A 1 200 ? 3.739 -0.246 6.027 1.00 94.31 200 SER A N 1
ATOM 1279 C CA . SER A 1 200 ? 3.214 0.858 6.833 1.00 94.31 200 SER A CA 1
ATOM 1280 C C . SER A 1 200 ? 1.703 0.778 7.013 1.00 94.31 200 SER A C 1
ATOM 1282 O O . SER A 1 200 ? 1.241 1.139 8.082 1.00 94.31 200 SER A O 1
ATOM 1284 N N . ALA A 1 201 ? 0.959 0.282 6.020 1.00 96.38 201 ALA A N 1
ATOM 1285 C CA . ALA A 1 201 ? -0.501 0.221 6.036 1.00 96.38 201 ALA A CA 1
ATOM 1286 C C . ALA A 1 201 ? -1.022 -1.153 5.563 1.00 96.38 201 ALA A C 1
ATOM 1288 O O . ALA A 1 201 ? -1.727 -1.230 4.563 1.00 96.38 201 ALA A O 1
ATOM 1289 N N . PRO A 1 202 ? -0.679 -2.265 6.242 1.00 95.38 202 PRO A N 1
ATOM 1290 C CA . PRO A 1 202 ? -0.810 -3.627 5.706 1.00 95.38 202 PRO A CA 1
ATOM 1291 C C . PRO A 1 202 ? -2.251 -4.147 5.559 1.00 95.38 202 PRO A C 1
ATOM 1293 O O . PRO A 1 202 ? -2.454 -5.272 5.089 1.00 95.38 202 PRO A O 1
ATOM 1296 N N . ILE A 1 203 ? -3.254 -3.389 6.002 1.00 95.62 203 ILE A N 1
ATOM 1297 C CA . ILE A 1 203 ? -4.650 -3.818 6.051 1.00 95.62 203 ILE A CA 1
ATOM 1298 C C . ILE A 1 203 ? -5.395 -3.218 4.867 1.00 95.62 203 ILE A C 1
ATOM 1300 O O . ILE A 1 203 ? -5.561 -2.009 4.782 1.00 95.62 203 ILE A O 1
ATOM 1304 N N . CYS A 1 204 ? -5.923 -4.069 3.987 1.00 95.31 204 CYS A N 1
ATOM 1305 C CA . CYS A 1 204 ? -6.876 -3.628 2.975 1.00 95.31 204 CYS A CA 1
ATOM 1306 C C . CYS A 1 204 ? -8.296 -3.678 3.540 1.00 95.31 204 CYS A C 1
ATOM 1308 O O . CYS A 1 204 ? -8.861 -4.765 3.713 1.00 95.31 204 CYS A O 1
ATOM 1310 N N . THR A 1 205 ? -8.872 -2.515 3.837 1.00 93.25 205 THR A N 1
ATOM 1311 C CA . THR A 1 205 ? -10.212 -2.444 4.427 1.00 93.25 205 THR A CA 1
ATOM 1312 C C . THR A 1 205 ? -11.298 -2.844 3.431 1.00 93.25 205 THR A C 1
ATOM 1314 O O . THR A 1 205 ? -11.116 -2.839 2.213 1.00 93.25 205 THR A O 1
ATOM 1317 N N . SER A 1 206 ? -12.502 -3.111 3.941 1.00 89.94 206 SER A N 1
ATOM 1318 C CA . SER A 1 206 ? -13.689 -3.300 3.091 1.00 89.94 206 SER A CA 1
ATOM 1319 C C . SER A 1 206 ? -14.044 -2.073 2.231 1.00 89.94 206 SER A C 1
ATOM 1321 O O . SER A 1 206 ? -14.777 -2.214 1.251 1.00 89.94 206 SER A O 1
ATOM 1323 N N . GLY A 1 207 ? -13.513 -0.891 2.572 1.00 89.25 207 GLY A N 1
ATOM 1324 C CA . GLY A 1 207 ? -13.603 0.329 1.768 1.00 89.25 207 GLY A CA 1
ATOM 1325 C C . GLY A 1 207 ? -12.685 0.335 0.543 1.00 89.25 207 GLY A C 1
ATOM 1326 O O . GLY A 1 207 ? -12.824 1.220 -0.298 1.00 89.25 207 GLY A O 1
ATOM 1327 N N . GLY A 1 208 ? -11.794 -0.654 0.417 1.00 92.69 208 GLY A N 1
ATOM 1328 C CA . GLY A 1 208 ? -10.841 -0.758 -0.683 1.00 92.69 208 GLY A CA 1
ATOM 1329 C C . GLY A 1 208 ? -9.665 0.201 -0.545 1.00 92.69 208 GLY A C 1
ATOM 1330 O O . GLY A 1 208 ? -9.150 0.653 -1.562 1.00 92.69 208 GLY A O 1
ATOM 1331 N N . THR A 1 209 ? -9.268 0.529 0.688 1.00 94.94 209 THR A N 1
ATOM 1332 C CA . THR A 1 209 ? -8.086 1.356 0.970 1.00 94.94 209 THR A CA 1
ATOM 1333 C C . THR A 1 209 ? -7.166 0.695 1.989 1.00 94.94 209 THR A C 1
ATOM 1335 O O . THR A 1 209 ? -7.661 0.095 2.953 1.00 94.94 209 THR A O 1
ATOM 1338 N N . CYS A 1 210 ? -5.857 0.846 1.801 1.00 96.81 210 CYS A N 1
ATOM 1339 C CA . CYS A 1 210 ? -4.823 0.431 2.740 1.00 96.81 210 CYS A CA 1
ATOM 1340 C C . CYS A 1 210 ? -4.855 1.300 4.004 1.00 96.81 210 CYS A C 1
ATOM 1342 O O . CYS A 1 210 ? -5.008 2.518 3.915 1.00 96.81 210 CYS A O 1
ATOM 1344 N N . GLN A 1 211 ? -4.755 0.674 5.174 1.00 97.06 211 GLN A N 1
ATOM 1345 C CA . GLN A 1 211 ? -4.751 1.310 6.496 1.00 97.06 211 GLN A CA 1
ATOM 1346 C C . GLN A 1 211 ? -3.796 0.560 7.432 1.00 97.06 211 GLN A C 1
ATOM 1348 O O . GLN A 1 211 ? -3.466 -0.611 7.199 1.00 97.06 211 GLN A O 1
ATOM 1353 N N . ASP A 1 212 ? -3.318 1.231 8.476 1.00 96.94 212 ASP A N 1
ATOM 1354 C CA . ASP A 1 212 ? -2.448 0.622 9.486 1.00 96.94 212 ASP A CA 1
ATOM 135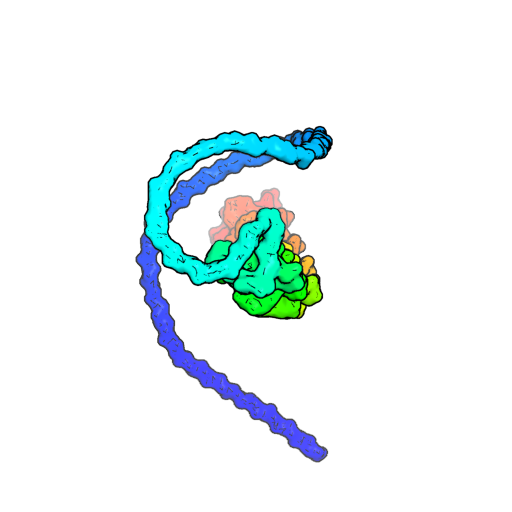5 C C . ASP A 1 212 ? -3.241 0.048 10.676 1.00 96.94 212 ASP A C 1
ATOM 1357 O O . ASP A 1 212 ? -2.714 -0.767 11.444 1.00 96.94 212 ASP A O 1
ATOM 1361 N N . GLY A 1 213 ? -4.530 0.390 10.764 1.00 96.88 213 GLY A N 1
ATOM 1362 C CA . GLY A 1 213 ? -5.452 -0.027 11.810 1.00 96.88 213 GLY A CA 1
ATOM 1363 C C . GLY A 1 213 ? -5.282 0.791 13.089 1.00 96.88 213 GLY A C 1
ATOM 1364 O O . GLY A 1 213 ? -5.581 0.278 14.177 1.00 96.88 213 GLY A O 1
ATOM 1365 N N . ALA A 1 214 ? -4.719 1.995 13.010 1.00 97.12 214 ALA A N 1
ATOM 1366 C CA . ALA A 1 214 ? -4.567 2.894 14.143 1.00 97.12 214 ALA A CA 1
ATOM 1367 C C . ALA A 1 214 ? -5.923 3.380 14.678 1.00 97.12 214 ALA A C 1
ATOM 1369 O O . ALA A 1 214 ? -6.992 3.134 14.123 1.00 97.12 214 ALA A O 1
ATOM 1370 N N . GLU A 1 215 ? -5.886 4.052 15.823 1.00 95.75 215 GLU A N 1
ATOM 1371 C CA . GLU A 1 215 ? -7.075 4.662 16.408 1.00 95.75 215 GLU A CA 1
ATOM 1372 C C . GLU A 1 215 ? -7.707 5.670 15.432 1.00 95.75 215 GLU A C 1
ATOM 1374 O O . GLU A 1 215 ? -7.030 6.545 14.890 1.00 95.75 215 GLU A O 1
ATOM 1379 N N . GLY A 1 216 ? -9.016 5.549 15.206 1.00 94.38 216 GLY A N 1
ATOM 1380 C CA . GLY A 1 216 ? -9.757 6.366 14.244 1.00 94.38 216 GLY A CA 1
ATOM 1381 C C . GLY A 1 216 ? -9.835 5.790 12.825 1.00 94.38 216 GLY A C 1
ATOM 1382 O O . GLY A 1 216 ? -10.619 6.309 12.020 1.00 94.38 216 GLY A O 1
ATOM 1383 N N . ASP A 1 217 ? -9.126 4.701 12.528 1.00 96.50 217 ASP A N 1
ATOM 1384 C CA . ASP A 1 217 ? -9.218 4.017 11.236 1.00 96.50 217 ASP A CA 1
ATOM 1385 C C . ASP A 1 217 ? -10.573 3.359 11.036 1.00 96.50 217 ASP A C 1
ATOM 1387 O O . ASP A 1 217 ? -11.269 2.992 11.983 1.00 96.50 217 ASP A O 1
ATOM 1391 N N . SER A 1 218 ? -10.986 3.210 9.781 1.00 94.44 218 SER A N 1
ATOM 1392 C CA . SER A 1 218 ? -12.258 2.570 9.468 1.00 94.44 218 SER A CA 1
ATOM 1393 C C . SER A 1 218 ? -12.150 1.055 9.574 1.00 94.44 218 SER A C 1
ATOM 1395 O O . SER A 1 218 ? -11.259 0.449 8.992 1.00 94.44 218 SER A O 1
ATOM 1397 N N . CYS A 1 219 ? -13.132 0.428 10.209 1.00 95.31 219 CYS A N 1
ATOM 1398 C CA . CYS A 1 219 ? -13.156 -1.020 10.362 1.00 95.31 219 CYS A CA 1
ATOM 1399 C C . CYS A 1 219 ? -14.566 -1.574 10.143 1.00 95.31 219 CYS A C 1
ATOM 1401 O O . CYS A 1 219 ? -15.571 -0.916 10.424 1.00 95.31 219 CYS A O 1
ATOM 1403 N N . ALA A 1 220 ? -14.644 -2.802 9.640 1.00 94.31 220 ALA A N 1
ATOM 1404 C CA . ALA A 1 220 ? -15.861 -3.609 9.603 1.00 94.31 220 ALA A CA 1
ATOM 1405 C C . ALA A 1 220 ? -15.780 -4.787 10.586 1.00 94.31 220 ALA A C 1
ATOM 1407 O O . ALA A 1 220 ? -16.809 -5.287 11.049 1.00 94.31 220 ALA A O 1
ATOM 1408 N N . VAL A 1 221 ? -14.563 -5.242 10.892 1.00 92.88 221 VAL A N 1
ATOM 1409 C CA . VAL A 1 221 ? -14.279 -6.299 11.863 1.00 92.88 221 VAL A CA 1
ATOM 1410 C C . VAL A 1 221 ? -13.047 -5.947 12.703 1.00 92.88 221 VAL A C 1
ATOM 1412 O O . VAL A 1 221 ? -12.199 -5.188 12.246 1.00 92.88 221 VAL A O 1
ATOM 1415 N N . PRO A 1 222 ? -12.865 -6.549 13.895 1.00 93.25 222 PRO A N 1
ATOM 1416 C CA . PRO A 1 222 ? -11.680 -6.303 14.727 1.00 93.25 222 PRO A CA 1
ATOM 1417 C C . PRO A 1 222 ? -10.335 -6.620 14.054 1.00 93.25 222 PRO A C 1
ATOM 1419 O O . PRO A 1 222 ? -9.300 -6.147 14.497 1.00 93.25 222 PRO A O 1
ATOM 1422 N N . HIS A 1 223 ? -10.326 -7.441 12.996 1.00 93.50 223 HIS A N 1
ATOM 1423 C CA . HIS A 1 223 ? -9.102 -7.740 12.247 1.00 93.50 223 HIS A CA 1
ATOM 1424 C C . HIS A 1 223 ? -8.641 -6.588 11.344 1.00 93.50 223 HIS A C 1
ATOM 1426 O O . HIS A 1 223 ? -7.503 -6.610 10.888 1.00 93.50 223 HIS A O 1
ATOM 1432 N N . ASP A 1 224 ? -9.504 -5.598 11.113 1.00 95.62 224 ASP A N 1
ATOM 1433 C CA . ASP A 1 224 ? -9.151 -4.384 10.376 1.00 95.62 224 ASP A CA 1
ATOM 1434 C C . ASP A 1 224 ? -8.389 -3.384 11.262 1.00 95.62 224 ASP A C 1
ATOM 1436 O O . ASP A 1 224 ? -8.003 -2.320 10.796 1.00 95.62 224 ASP A O 1
ATOM 1440 N N . CYS A 1 225 ? -8.177 -3.724 12.536 1.00 96.44 225 CYS A N 1
ATOM 1441 C CA . CYS A 1 225 ? -7.526 -2.869 13.506 1.00 96.44 225 CYS A CA 1
ATOM 1442 C C . CYS A 1 225 ? -6.179 -3.426 13.975 1.00 96.44 225 CYS A C 1
ATOM 1444 O O . CYS A 1 225 ? -5.935 -4.637 14.014 1.00 96.44 225 CYS A O 1
ATOM 1446 N N . SER A 1 226 ? -5.300 -2.510 14.365 1.00 96.12 226 SER A N 1
ATOM 1447 C CA . SER A 1 226 ? -3.971 -2.799 14.887 1.00 96.12 226 SER A CA 1
ATOM 1448 C C . SER A 1 226 ? -4.022 -3.303 16.331 1.00 96.12 226 SER A C 1
ATOM 1450 O O . SER A 1 226 ? -5.033 -3.228 17.026 1.00 96.12 226 SER A O 1
ATOM 1452 N N . ALA A 1 227 ? -2.881 -3.777 16.831 1.00 94.94 227 ALA A N 1
ATOM 1453 C CA . ALA A 1 227 ? -2.757 -4.163 18.234 1.00 94.94 227 ALA A CA 1
ATOM 1454 C C . ALA A 1 227 ? -2.865 -2.976 19.211 1.00 94.94 227 ALA A C 1
ATOM 1456 O O . ALA A 1 227 ? -3.138 -3.209 20.387 1.00 94.94 227 ALA A O 1
ATOM 1457 N N . SER A 1 228 ? -2.625 -1.742 18.753 1.00 95.31 228 SER A N 1
ATOM 1458 C CA . SER A 1 228 ? -2.781 -0.530 19.567 1.00 95.31 228 SER A CA 1
ATOM 1459 C C . SER A 1 228 ? -4.223 -0.051 19.664 1.00 95.31 228 SER A C 1
ATOM 1461 O O . SER A 1 228 ? -4.534 0.601 20.643 1.00 95.31 228 SER A O 1
ATOM 1463 N N . ALA A 1 229 ? -5.087 -0.396 18.706 1.00 96.81 229 ALA A N 1
ATOM 1464 C CA . ALA A 1 229 ? -6.499 -0.014 18.700 1.00 96.81 229 ALA A CA 1
ATOM 1465 C C . ALA A 1 229 ? -7.398 -1.217 18.345 1.00 96.81 229 ALA A C 1
ATOM 1467 O O . ALA A 1 229 ? -8.119 -1.173 17.355 1.00 96.81 229 ALA A O 1
ATOM 1468 N N . PRO A 1 230 ? -7.344 -2.334 19.096 1.00 96.44 230 PRO A N 1
ATOM 1469 C CA . PRO A 1 230 ? -7.839 -3.642 18.647 1.00 96.44 230 PRO A CA 1
ATOM 1470 C C . PRO A 1 230 ? -9.367 -3.767 18.543 1.00 96.44 230 PRO A C 1
ATOM 1472 O O . PRO A 1 230 ? -9.871 -4.818 18.127 1.00 96.44 230 PRO A O 1
ATOM 1475 N N . ILE A 1 231 ? -10.118 -2.752 18.967 1.00 96.31 231 ILE A N 1
ATOM 1476 C CA . ILE A 1 231 ? -11.575 -2.780 19.015 1.00 96.31 231 ILE A CA 1
ATOM 1477 C C . ILE A 1 231 ? -12.116 -2.094 17.769 1.00 96.31 231 ILE A C 1
ATOM 1479 O O . ILE A 1 231 ? -11.887 -0.911 17.561 1.00 96.31 231 ILE A O 1
ATOM 1483 N N . CYS A 1 232 ? -12.902 -2.825 16.978 1.00 96.44 232 CYS A N 1
ATOM 1484 C CA . CYS A 1 232 ? -13.733 -2.213 15.950 1.00 96.44 232 CYS A CA 1
ATOM 1485 C C . CYS A 1 232 ? -15.100 -1.869 16.539 1.00 96.44 232 CYS A C 1
ATOM 1487 O O . CYS A 1 232 ? -15.951 -2.754 16.682 1.00 96.44 232 CYS A O 1
ATOM 1489 N N . SER A 1 233 ? -15.293 -0.607 16.916 1.00 93.62 233 SER A N 1
ATOM 1490 C CA . SER A 1 233 ? -16.486 -0.190 17.645 1.00 93.62 233 SER A CA 1
ATOM 1491 C C . SER A 1 233 ? -17.723 -0.110 16.760 1.00 93.62 233 SER A C 1
ATOM 1493 O O . SER A 1 233 ? -17.674 -0.153 15.525 1.00 93.62 233 SER A O 1
ATOM 1495 N N . SER A 1 234 ? -18.872 0.069 17.402 1.00 89.44 234 SER A N 1
ATOM 1496 C CA . SER A 1 234 ? -20.147 0.326 16.727 1.00 89.44 234 SER A CA 1
ATOM 1497 C C . SER A 1 234 ? -20.131 1.541 15.780 1.00 89.44 234 SER A C 1
ATOM 1499 O O . SER A 1 234 ? -20.952 1.601 14.860 1.00 89.44 234 SER A O 1
ATOM 1501 N N . ALA A 1 235 ? -19.176 2.465 15.932 1.00 90.25 235 ALA A N 1
ATOM 1502 C CA . ALA A 1 235 ? -18.953 3.583 15.014 1.00 90.25 235 ALA A CA 1
ATOM 1503 C C . ALA A 1 235 ? -18.200 3.191 13.723 1.00 90.25 235 ALA A C 1
ATOM 1505 O O . ALA A 1 235 ? -17.954 4.056 12.880 1.00 90.25 235 ALA A O 1
ATOM 1506 N N . SER A 1 236 ? -17.861 1.906 13.535 1.00 94.12 236 SER A N 1
ATOM 1507 C CA . SER A 1 236 ? -17.011 1.420 12.432 1.00 94.12 236 SER A CA 1
ATOM 1508 C C . SER A 1 236 ? -15.643 2.106 12.439 1.00 94.12 236 SER A C 1
ATOM 1510 O O . SER A 1 236 ? -15.154 2.583 11.404 1.00 94.12 236 SER A O 1
ATOM 1512 N N . ARG A 1 237 ? -15.077 2.231 13.644 1.00 95.44 237 ARG A N 1
ATOM 1513 C CA . ARG A 1 237 ? -13.790 2.863 13.910 1.00 95.44 237 ARG A CA 1
ATOM 1514 C C . ARG A 1 237 ? -12.946 2.006 14.846 1.00 95.44 237 ARG A C 1
ATOM 1516 O O . ARG A 1 237 ? -13.490 1.426 15.786 1.00 95.44 237 ARG A O 1
ATOM 1523 N N . CYS A 1 238 ? -11.654 1.918 14.563 1.00 97.38 238 CYS A N 1
ATOM 1524 C CA . CYS A 1 238 ? -10.685 1.297 15.451 1.00 97.38 238 CYS A CA 1
ATOM 1525 C C . CYS A 1 238 ? -10.472 2.187 16.676 1.00 97.38 238 CYS A C 1
ATOM 1527 O O . CYS A 1 238 ? -10.326 3.402 16.540 1.00 97.38 238 CYS A O 1
ATOM 1529 N N . GLN A 1 239 ? -10.467 1.586 17.858 1.00 97.06 239 GLN A N 1
ATOM 1530 C CA . GLN A 1 239 ? -10.218 2.261 19.129 1.00 97.06 239 GLN A CA 1
ATOM 1531 C C . GLN A 1 239 ? -9.541 1.311 20.118 1.00 97.06 239 GLN A C 1
ATOM 1533 O O . GLN A 1 239 ? -9.561 0.085 19.935 1.00 97.06 239 GLN A O 1
ATOM 1538 N N . ASP A 1 240 ? -8.910 1.862 21.148 1.00 96.69 240 ASP A N 1
ATOM 1539 C CA . ASP A 1 240 ? -8.239 1.071 22.181 1.00 96.69 240 ASP A CA 1
ATOM 1540 C C . ASP A 1 240 ? -9.155 0.752 23.377 1.00 96.69 240 ASP A C 1
ATOM 1542 O O . ASP A 1 240 ? -8.874 -0.176 24.146 1.00 96.69 240 ASP A O 1
ATOM 1546 N N . GLY A 1 241 ? -10.309 1.424 23.449 1.00 96.75 241 GLY A N 1
ATOM 1547 C CA . GLY A 1 241 ? -11.309 1.261 24.493 1.00 96.75 241 GLY A CA 1
ATOM 1548 C C . GLY A 1 241 ? -10.908 1.958 25.789 1.00 96.75 241 GLY A C 1
ATOM 1549 O O . GLY A 1 241 ? -11.279 1.478 26.866 1.00 96.75 241 GLY A O 1
ATOM 1550 N N . SER A 1 242 ? -10.110 3.018 25.687 1.00 97.12 242 SER A N 1
ATOM 1551 C CA . SER A 1 242 ? -9.705 3.866 26.801 1.00 97.12 242 SER A CA 1
ATOM 1552 C C . SER A 1 242 ? -10.867 4.687 27.350 1.00 97.12 242 SER A C 1
ATOM 1554 O O . SER A 1 242 ? -11.969 4.720 26.808 1.00 97.12 242 SER A O 1
ATOM 1556 N N . GLU A 1 243 ? -10.603 5.358 28.467 1.00 96.56 243 GLU A N 1
ATOM 1557 C CA . GLU A 1 243 ? -11.494 6.372 29.022 1.00 96.56 243 GLU A CA 1
ATOM 1558 C C . GLU A 1 243 ? -11.984 7.363 27.967 1.00 96.56 243 GLU A C 1
ATOM 1560 O O . GLU A 1 243 ? -11.196 7.873 27.171 1.00 96.56 243 GLU A O 1
ATOM 1565 N N . GLU A 1 244 ? -13.280 7.666 28.018 1.00 96.06 244 GLU A N 1
ATOM 1566 C CA . GLU A 1 244 ? -13.982 8.565 27.098 1.00 96.06 244 GLU A CA 1
ATOM 1567 C C . GLU A 1 244 ? -14.125 8.053 25.644 1.00 96.06 244 GLU A C 1
ATOM 1569 O O . GLU A 1 244 ? -14.658 8.780 24.798 1.00 96.06 244 GLU A O 1
ATOM 1574 N N . ASP A 1 245 ? -13.745 6.806 25.335 1.00 96.56 245 ASP A N 1
ATOM 1575 C CA . ASP A 1 245 ? -13.969 6.228 24.002 1.00 96.56 245 ASP A CA 1
ATOM 1576 C C . ASP A 1 245 ? -15.458 5.957 23.728 1.00 96.56 245 ASP A C 1
ATOM 1578 O O . ASP A 1 245 ? -16.171 5.469 24.606 1.00 96.56 245 ASP A O 1
ATOM 1582 N N . PRO A 1 246 ? -15.966 6.187 22.500 1.00 95.56 246 PRO A N 1
ATOM 1583 C CA . PRO A 1 246 ? -17.357 5.896 22.164 1.00 95.56 246 PRO A CA 1
ATOM 1584 C C . PRO A 1 246 ? -17.706 4.407 22.289 1.00 95.56 246 PRO A C 1
ATOM 1586 O O . PRO A 1 246 ? -17.006 3.543 21.761 1.00 95.56 246 PRO A O 1
ATOM 1589 N N . CYS A 1 247 ? -18.856 4.091 22.886 1.00 96.38 247 CYS A N 1
ATOM 1590 C CA . CYS A 1 247 ? -19.297 2.709 23.072 1.00 96.38 247 CYS A CA 1
ATOM 1591 C C . CYS A 1 247 ? -20.818 2.530 22.896 1.00 96.38 247 CYS A C 1
ATOM 1593 O O . CYS A 1 247 ? -21.638 3.357 23.301 1.00 96.38 247 CYS A O 1
ATOM 1595 N N . ALA A 1 248 ? -21.226 1.400 22.314 1.00 95.25 248 ALA A N 1
ATOM 1596 C CA . ALA A 1 248 ? -22.615 0.921 22.329 1.00 95.25 248 ALA A CA 1
ATOM 1597 C C . ALA A 1 248 ? -22.859 -0.145 23.412 1.00 95.25 248 ALA A C 1
ATOM 1599 O O . ALA A 1 248 ? -24.008 -0.505 23.688 1.00 95.25 248 ALA A O 1
ATOM 1600 N N . GLY A 1 249 ? -21.791 -0.663 24.018 1.00 94.31 249 GLY A N 1
ATOM 1601 C CA . GLY A 1 249 ? -21.820 -1.579 25.151 1.00 94.31 249 GLY A CA 1
ATOM 1602 C C . GLY A 1 249 ? -20.408 -1.929 25.617 1.00 94.31 249 GLY A C 1
ATOM 1603 O O . GLY A 1 249 ? -19.431 -1.565 24.975 1.00 94.31 249 GLY A O 1
ATOM 1604 N N . ALA A 1 250 ? -20.296 -2.697 26.703 1.00 93.25 250 ALA A N 1
ATOM 1605 C CA . ALA A 1 250 ? -19.008 -3.034 27.328 1.00 93.25 250 ALA A CA 1
ATOM 1606 C C . ALA A 1 250 ? -18.014 -3.789 26.417 1.00 93.25 250 ALA A C 1
ATOM 1608 O O . ALA A 1 250 ? -16.837 -3.875 26.734 1.00 93.25 250 ALA A O 1
ATOM 1609 N N . GLY A 1 251 ? -18.475 -4.361 25.297 1.00 93.31 251 GLY A N 1
ATOM 1610 C CA . GLY A 1 251 ? -17.596 -4.993 24.305 1.00 93.31 251 GLY A CA 1
ATOM 1611 C C . GLY A 1 251 ? -16.817 -4.004 23.433 1.00 93.31 251 GLY A C 1
ATOM 1612 O O . GLY A 1 251 ? -15.850 -4.418 22.803 1.00 93.31 251 GLY A O 1
ATOM 1613 N N . ASP A 1 252 ? -17.230 -2.734 23.415 1.00 95.81 252 ASP A N 1
ATOM 1614 C CA . ASP A 1 252 ? -16.524 -1.644 22.732 1.00 95.81 252 ASP A CA 1
ATOM 1615 C C . ASP A 1 252 ? -15.444 -1.014 23.638 1.00 95.81 252 ASP A C 1
ATOM 1617 O O . ASP A 1 252 ? -14.747 -0.098 23.217 1.00 95.81 252 ASP A O 1
ATOM 1621 N N . CYS A 1 253 ? -15.301 -1.504 24.873 1.00 96.50 253 CYS A N 1
ATOM 1622 C CA . CYS A 1 253 ? -14.418 -0.938 25.879 1.00 96.50 253 CYS A CA 1
ATOM 1623 C C . CYS A 1 253 ? -13.235 -1.849 26.218 1.00 96.50 253 CYS A C 1
ATOM 1625 O O . CYS A 1 253 ? -13.308 -3.081 26.129 1.00 96.50 253 CYS A O 1
ATOM 1627 N N . GLY A 1 254 ? -12.133 -1.219 26.611 1.00 95.56 254 GLY A N 1
ATOM 1628 C CA . GLY A 1 254 ? -10.872 -1.857 26.944 1.00 95.56 254 GLY A CA 1
ATOM 1629 C C . GLY A 1 254 ? -10.822 -2.327 28.400 1.00 95.56 254 GLY A C 1
ATOM 1630 O O . GLY A 1 254 ? -11.733 -2.080 29.189 1.00 95.56 254 GLY A O 1
ATOM 1631 N N . PRO A 1 255 ? -9.748 -3.031 28.792 1.00 95.00 255 PRO A N 1
ATOM 1632 C CA . PRO A 1 255 ? -9.575 -3.504 30.164 1.00 95.00 255 PRO A CA 1
ATOM 1633 C C . PRO A 1 255 ? -9.371 -2.372 31.178 1.00 95.00 255 PRO A C 1
ATOM 1635 O O . PRO A 1 255 ? -9.642 -2.590 32.357 1.00 95.00 255 PRO A O 1
ATOM 1638 N N . ASP A 1 256 ? -8.889 -1.211 30.728 1.00 95.31 256 ASP A N 1
ATOM 1639 C CA . ASP A 1 256 ? -8.625 -0.054 31.583 1.00 95.31 256 ASP A CA 1
ATOM 1640 C C . ASP A 1 256 ? -9.884 0.798 31.821 1.00 95.31 256 ASP A C 1
ATOM 1642 O O . ASP A 1 256 ? -9.954 1.453 32.850 1.00 95.31 256 ASP A O 1
ATOM 1646 N N . ALA A 1 257 ? -10.894 0.727 30.942 1.00 96.75 257 ALA A N 1
ATOM 1647 C CA . ALA A 1 257 ? -12.170 1.440 31.071 1.00 96.75 257 ALA A CA 1
ATOM 1648 C C . ALA A 1 257 ? -13.374 0.544 30.694 1.00 96.75 257 ALA A C 1
ATOM 1650 O O . ALA A 1 257 ? -14.069 0.819 29.722 1.00 96.75 257 ALA A O 1
ATOM 1651 N N . PRO A 1 258 ? -13.639 -0.572 31.404 1.00 96.56 258 PRO A N 1
ATOM 1652 C CA . PRO A 1 258 ? -14.482 -1.672 30.911 1.00 96.56 258 PRO A CA 1
ATOM 1653 C C . PRO A 1 258 ? -15.996 -1.395 30.880 1.00 96.56 258 PRO A C 1
ATOM 1655 O O . PRO A 1 258 ? -16.772 -2.278 30.485 1.00 96.56 258 PRO A O 1
ATOM 1658 N N . TYR A 1 259 ? -16.454 -0.228 31.332 1.00 96.94 259 TYR A N 1
ATOM 1659 C CA . TYR A 1 259 ? -17.875 0.069 31.493 1.00 96.94 259 TYR A CA 1
ATOM 1660 C C . TYR A 1 259 ? -18.381 1.028 30.421 1.00 96.94 259 TYR A C 1
ATOM 1662 O O . TYR A 1 259 ? -17.748 2.023 30.128 1.00 96.94 259 TYR A O 1
ATOM 1670 N N . CYS A 1 260 ? -19.573 0.748 29.888 1.00 97.25 260 CYS A N 1
ATOM 1671 C CA . CYS A 1 260 ? -20.276 1.608 28.933 1.00 97.25 260 CYS A CA 1
ATOM 1672 C C . CYS A 1 260 ? -21.661 1.983 29.498 1.00 97.25 260 CYS A C 1
ATOM 1674 O O . CYS A 1 260 ? -22.627 1.243 29.269 1.00 97.25 260 CYS A O 1
ATOM 1676 N N . PRO A 1 261 ? -21.760 3.032 30.331 1.00 95.75 261 PRO A N 1
ATOM 1677 C CA . PRO A 1 261 ? -23.008 3.527 30.890 1.00 95.75 261 PRO A CA 1
ATOM 1678 C C . PRO A 1 261 ? -23.799 4.352 29.858 1.00 95.75 261 PRO A C 1
ATOM 1680 O O . PRO A 1 261 ? -23.410 4.502 28.698 1.00 95.75 261 PRO A O 1
ATOM 1683 N N . GLY A 1 262 ? -24.968 4.862 30.253 1.00 94.62 262 GLY A N 1
ATOM 1684 C CA . GLY A 1 262 ? -25.914 5.526 29.347 1.00 94.62 262 GLY A CA 1
ATOM 1685 C C . GLY A 1 262 ? -25.437 6.802 28.629 1.00 94.62 262 GLY A C 1
ATOM 1686 O O . GLY A 1 262 ? -26.205 7.345 27.833 1.00 94.62 262 GLY A O 1
ATOM 1687 N N . ASP A 1 263 ? -24.227 7.300 28.888 1.00 95.50 263 ASP A N 1
ATOM 1688 C CA . ASP A 1 263 ? -23.612 8.407 28.142 1.00 95.50 263 ASP A CA 1
ATOM 1689 C C . ASP A 1 263 ? -22.859 7.952 26.879 1.00 95.50 263 ASP A C 1
ATOM 1691 O O . ASP A 1 263 ? -22.467 8.803 26.080 1.00 95.50 263 ASP A O 1
ATOM 1695 N N . HIS A 1 264 ? -22.758 6.635 26.656 1.00 96.00 264 HIS A N 1
ATOM 1696 C CA . HIS A 1 264 ? -22.128 6.016 25.488 1.00 96.00 264 HIS A CA 1
ATOM 1697 C C . HIS A 1 264 ? -20.622 6.276 25.374 1.00 96.00 264 HIS A C 1
ATOM 1699 O O . HIS A 1 264 ? -20.099 6.305 24.257 1.00 96.00 264 HIS A O 1
ATOM 1705 N N . LEU A 1 265 ? -19.943 6.442 26.511 1.00 96.69 265 LEU A N 1
ATOM 1706 C CA . LEU A 1 265 ? -18.486 6.524 26.603 1.00 96.69 265 LEU A CA 1
ATOM 1707 C C . LEU A 1 265 ? -17.944 5.405 27.506 1.00 96.69 265 LEU A C 1
ATOM 1709 O O . LEU A 1 265 ? -18.666 4.918 28.375 1.00 96.69 265 LEU A O 1
ATOM 1713 N N . CYS A 1 266 ? -16.713 4.960 27.287 1.00 97.62 266 CYS A N 1
ATOM 1714 C CA . CYS A 1 266 ? -16.051 3.993 28.155 1.00 97.62 266 CYS A CA 1
ATOM 1715 C C . CYS A 1 266 ? -15.573 4.673 29.445 1.00 97.62 266 CYS A C 1
ATOM 1717 O O . CYS A 1 266 ? -15.051 5.781 29.381 1.00 97.62 266 CYS A O 1
ATOM 1719 N N . HIS A 1 267 ? -15.758 4.002 30.586 1.00 97.62 267 HIS A N 1
ATOM 1720 C CA . HIS A 1 267 ? -15.354 4.460 31.923 1.00 97.62 267 HIS A CA 1
ATOM 1721 C C . HIS A 1 267 ? -14.719 3.323 32.738 1.00 97.62 267 HIS A C 1
ATOM 1723 O O . HIS A 1 267 ? -15.082 2.148 32.588 1.00 97.62 267 HIS A O 1
ATOM 1729 N N . ASP A 1 268 ? -13.804 3.669 33.636 1.00 96.56 268 ASP A N 1
ATOM 1730 C CA . ASP A 1 268 ? -13.060 2.794 34.547 1.00 96.56 268 ASP A CA 1
ATOM 1731 C C . ASP A 1 268 ? -13.822 2.517 35.852 1.00 96.56 268 ASP A C 1
ATOM 1733 O O . ASP A 1 268 ? -13.513 1.568 36.581 1.00 96.56 268 ASP A O 1
ATOM 1737 N N . GLY A 1 269 ? -14.897 3.271 36.101 1.00 95.94 269 GLY A N 1
ATOM 1738 C CA . GLY A 1 269 ? -15.773 3.116 37.257 1.00 95.94 269 GLY A CA 1
ATOM 1739 C C . GLY A 1 269 ? -15.267 3.858 38.495 1.00 95.94 269 GLY A C 1
ATOM 1740 O O . GLY A 1 269 ? -15.706 3.562 39.618 1.00 95.94 269 GLY A O 1
ATOM 1741 N N . SER A 1 270 ? -14.345 4.799 38.315 1.00 95.38 270 SER A N 1
ATOM 1742 C CA . SER A 1 270 ? -13.853 5.723 39.322 1.00 95.38 270 SER A CA 1
ATOM 1743 C C . SER A 1 270 ? -14.960 6.609 39.888 1.00 95.3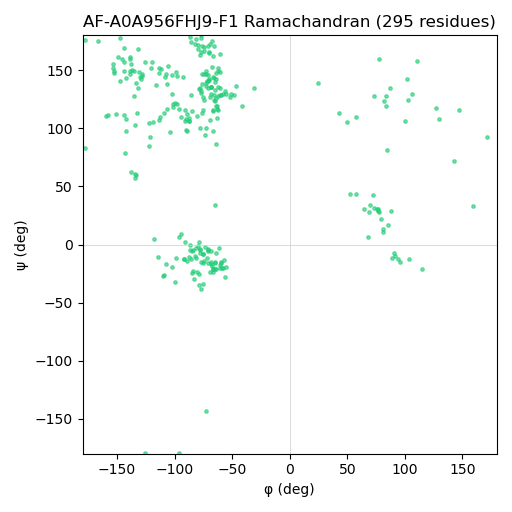8 270 SER A C 1
ATOM 1745 O O . SER A 1 270 ? -16.072 6.756 39.380 1.00 95.38 270 SER A O 1
ATOM 1747 N N . ALA A 1 271 ? -14.662 7.225 41.033 1.00 94.00 271 ALA A N 1
ATOM 1748 C CA . ALA A 1 271 ? -15.595 8.142 41.671 1.00 94.00 271 ALA A CA 1
ATOM 1749 C C . ALA A 1 271 ? -15.844 9.372 40.781 1.00 94.00 271 ALA A C 1
ATOM 1751 O O . ALA A 1 271 ? -14.936 10.173 40.559 1.00 94.00 271 ALA A O 1
ATOM 1752 N N . GLY A 1 272 ? -17.100 9.569 40.380 1.00 93.56 272 GLY A N 1
ATOM 1753 C CA . GLY A 1 272 ? -17.516 10.629 39.459 1.00 93.56 272 GLY A CA 1
ATOM 1754 C C . GLY A 1 272 ? -18.052 10.110 38.128 1.00 93.56 272 GLY A C 1
ATOM 1755 O O . GLY A 1 272 ? -18.835 10.829 37.505 1.00 93.56 272 GLY A O 1
ATOM 1756 N N . ASP A 1 273 ? -17.716 8.876 37.757 1.00 96.62 273 ASP A N 1
ATOM 1757 C CA . ASP A 1 273 ? -18.082 8.313 36.459 1.00 96.62 273 ASP A CA 1
ATOM 1758 C C . ASP A 1 273 ? -19.579 8.023 36.382 1.00 96.62 273 ASP A C 1
ATOM 1760 O O . ASP A 1 273 ? -20.183 7.651 37.398 1.00 96.62 273 ASP A O 1
ATOM 1764 N N . PRO A 1 274 ? -20.207 8.173 35.207 1.00 96.50 274 PRO A N 1
ATOM 1765 C CA . PRO A 1 274 ? -21.588 7.785 34.999 1.00 96.50 274 PRO A CA 1
ATOM 1766 C C . PRO A 1 274 ? -21.807 6.287 35.241 1.00 96.50 274 PRO A C 1
ATOM 1768 O O . PRO A 1 274 ? -20.942 5.453 35.001 1.00 96.50 274 PRO A O 1
ATOM 1771 N N . CYS A 1 275 ? -22.996 5.919 35.713 1.00 96.75 275 CYS A N 1
ATOM 1772 C CA . CYS A 1 275 ? -23.346 4.522 35.955 1.00 96.75 275 CYS A CA 1
ATOM 1773 C C . CYS A 1 275 ? -24.857 4.284 35.840 1.00 96.75 275 CYS A C 1
ATOM 1775 O O . CYS A 1 275 ? -25.678 5.127 36.213 1.00 96.75 275 CYS A O 1
ATOM 1777 N N . ASP A 1 276 ? -25.220 3.088 35.386 1.00 94.56 276 ASP A N 1
ATOM 1778 C CA . ASP A 1 276 ? -26.586 2.554 35.381 1.00 94.56 276 ASP A CA 1
ATOM 1779 C C . ASP A 1 276 ? -26.808 1.536 36.516 1.00 94.56 276 ASP A C 1
ATOM 1781 O O . ASP A 1 276 ? -27.947 1.233 36.889 1.00 94.56 276 ASP A O 1
ATOM 1785 N N . SER A 1 277 ? -25.721 0.984 37.063 1.00 93.69 277 SER A N 1
ATOM 1786 C CA . SER A 1 277 ? -25.721 -0.054 38.094 1.00 93.69 277 SER A CA 1
ATOM 1787 C C . SER A 1 277 ? -24.446 -0.008 38.943 1.00 93.69 277 SER A C 1
ATOM 1789 O O . SER A 1 277 ? -23.411 0.481 38.499 1.00 93.69 277 SER A O 1
ATOM 1791 N N . SER A 1 278 ? -24.504 -0.504 40.183 1.00 93.56 278 SER A N 1
ATOM 1792 C CA . SER A 1 278 ? -23.339 -0.491 41.086 1.00 93.56 278 SER A CA 1
ATOM 1793 C C . SER A 1 278 ? -22.215 -1.426 40.637 1.00 93.56 278 SER A C 1
ATOM 1795 O O . SER A 1 278 ? -21.096 -1.291 41.114 1.00 93.56 278 SER A O 1
ATOM 1797 N N . GLU A 1 279 ? -22.498 -2.364 39.736 1.00 93.25 279 GLU A N 1
ATOM 1798 C CA . GLU A 1 279 ? -21.509 -3.236 39.106 1.00 93.25 279 GLU A CA 1
ATOM 1799 C C . GLU A 1 279 ? -20.564 -2.487 38.152 1.00 93.25 279 GLU A C 1
ATOM 1801 O O . GLU A 1 279 ? -19.532 -3.043 37.795 1.00 93.25 279 GLU A O 1
ATOM 1806 N N . GLN A 1 280 ? -20.907 -1.256 37.753 1.00 93.88 280 GLN A N 1
ATOM 1807 C CA . GLN A 1 280 ? -20.076 -0.389 36.905 1.00 93.88 280 GLN A CA 1
ATOM 1808 C C . GLN A 1 280 ? -19.148 0.534 37.704 1.00 93.88 280 GLN A C 1
ATOM 1810 O O . GLN A 1 280 ? -18.466 1.361 37.118 1.00 93.88 280 GLN A O 1
ATOM 1815 N N . CYS A 1 281 ? -19.141 0.433 39.033 1.00 94.69 281 CYS A N 1
ATOM 1816 C CA . CYS A 1 281 ? -18.265 1.237 39.873 1.00 94.69 281 CYS A CA 1
ATOM 1817 C C . CYS A 1 281 ? -17.139 0.358 40.411 1.00 94.69 281 CYS A C 1
ATOM 1819 O O . CYS A 1 281 ? -17.401 -0.586 41.165 1.00 94.69 281 CYS A O 1
ATOM 1821 N N . ASP A 1 282 ? -15.896 0.659 40.039 1.00 88.75 282 ASP A N 1
ATOM 1822 C CA . ASP A 1 282 ? -14.743 -0.066 40.563 1.00 88.75 282 ASP A CA 1
ATOM 1823 C C . ASP A 1 282 ? -14.438 0.378 42.001 1.00 88.75 282 ASP A C 1
ATOM 1825 O O . ASP A 1 282 ? -14.640 1.530 42.379 1.00 88.75 282 ASP A O 1
ATOM 1829 N N . GLY A 1 283 ? -13.955 -0.545 42.834 1.00 76.75 283 GLY A N 1
ATOM 1830 C CA . GLY A 1 283 ? -13.563 -0.279 44.219 1.00 76.75 283 GLY A CA 1
ATOM 1831 C C . GLY A 1 283 ? -14.561 -0.721 45.301 1.00 76.75 283 GLY A C 1
ATOM 1832 O O . GLY A 1 283 ? -15.782 -0.619 45.196 1.00 76.75 283 GLY A O 1
ATOM 1833 N N . ILE A 1 284 ? -14.016 -1.216 46.421 1.00 72.81 284 ILE A N 1
ATOM 1834 C CA . ILE A 1 284 ? -14.809 -1.656 47.579 1.00 72.81 284 ILE A CA 1
ATOM 1835 C C . ILE A 1 284 ? -15.502 -0.451 48.216 1.00 72.81 284 ILE A C 1
ATOM 1837 O O . ILE A 1 284 ? -14.847 0.389 48.829 1.00 72.81 284 ILE A O 1
ATOM 1841 N N . GLY A 1 285 ? -16.832 -0.445 48.167 1.00 77.69 285 GLY A N 1
ATOM 1842 C CA . GLY A 1 285 ? -17.662 0.596 48.774 1.00 77.69 285 GLY A CA 1
ATOM 1843 C C . GLY A 1 285 ? -18.232 1.582 47.765 1.00 77.69 285 GLY A C 1
ATOM 1844 O O . GLY A 1 285 ? -19.186 2.268 48.115 1.00 77.69 285 GLY A O 1
ATOM 1845 N N . ASN A 1 286 ? -17.744 1.575 46.521 1.00 86.38 286 ASN A N 1
ATOM 1846 C CA . ASN A 1 286 ? -18.335 2.392 45.477 1.00 86.38 286 ASN A CA 1
ATOM 1847 C C . ASN A 1 286 ? -19.686 1.797 45.048 1.00 86.38 286 ASN A C 1
ATOM 1849 O O . ASN A 1 286 ? -19.852 0.581 44.924 1.00 86.38 286 ASN A O 1
ATOM 1853 N N . TYR A 1 287 ? -20.685 2.657 44.880 1.00 91.38 287 TYR A N 1
ATOM 1854 C CA . TYR A 1 287 ? -22.012 2.286 44.400 1.00 91.38 287 TYR A CA 1
ATOM 1855 C C . TYR A 1 287 ? -22.515 3.315 43.403 1.00 91.38 287 TYR A C 1
ATOM 1857 O O . TYR A 1 287 ? -22.154 4.495 43.451 1.00 91.38 287 TYR A O 1
ATOM 1865 N N . CYS A 1 288 ? -23.416 2.870 42.534 1.00 94.31 288 CYS A N 1
ATOM 1866 C CA . CYS A 1 288 ? -24.069 3.779 41.622 1.00 94.31 288 CYS A CA 1
ATOM 1867 C C . CYS A 1 288 ? -25.135 4.581 42.365 1.00 94.31 288 CYS A C 1
ATOM 1869 O O . CYS A 1 288 ? -26.141 4.045 42.851 1.00 94.31 288 CYS A O 1
ATOM 1871 N N . SER A 1 289 ? -24.921 5.889 42.489 1.00 94.12 289 SER A N 1
ATOM 1872 C CA . SER A 1 289 ? -25.900 6.767 43.111 1.00 94.12 289 SER A CA 1
ATOM 1873 C C . SER A 1 289 ? -27.076 6.974 42.163 1.00 94.12 289 SER A C 1
ATOM 1875 O O . SER A 1 289 ? -27.061 7.893 41.357 1.00 94.12 289 SER A O 1
ATOM 1877 N N . MET A 1 290 ? -28.146 6.183 42.292 1.00 88.25 290 MET A N 1
ATOM 1878 C CA . MET A 1 290 ? -29.334 6.250 41.411 1.00 88.25 290 MET A CA 1
ATOM 1879 C C . MET A 1 290 ? -30.023 7.630 41.362 1.00 88.25 290 MET A C 1
ATOM 1881 O O . MET A 1 290 ? -30.891 7.872 40.529 1.00 88.25 290 MET A O 1
ATOM 1885 N N . THR A 1 291 ? -29.689 8.539 42.286 1.00 90.50 291 THR A N 1
ATOM 1886 C CA . THR A 1 291 ? -30.183 9.927 42.249 1.00 90.50 291 THR A CA 1
ATOM 1887 C C . THR A 1 291 ? -29.407 10.779 41.244 1.00 90.50 291 THR A C 1
ATOM 1889 O O . THR A 1 291 ? -29.993 11.657 40.616 1.00 90.50 291 THR A O 1
ATOM 1892 N N . PHE A 1 292 ? -28.108 10.520 41.088 1.00 91.25 292 PHE A N 1
ATOM 1893 C CA . PHE A 1 292 ? -27.193 11.306 40.258 1.00 91.25 292 PHE A CA 1
ATOM 1894 C C . PHE A 1 292 ? -26.639 10.530 39.053 1.00 91.25 292 PHE A C 1
ATOM 1896 O O . PHE A 1 292 ? -26.081 11.161 38.169 1.00 91.25 292 PHE A O 1
ATOM 1903 N N . HIS A 1 293 ? -26.843 9.209 39.001 1.00 93.94 293 HIS A N 1
ATOM 1904 C CA . HIS A 1 293 ? -26.282 8.272 38.019 1.00 93.94 293 HIS A CA 1
ATOM 1905 C C . HIS A 1 293 ? -24.760 8.389 37.907 1.00 93.94 293 HIS A C 1
ATOM 1907 O O . HIS A 1 293 ? -24.228 8.411 36.807 1.00 93.94 293 HIS A O 1
ATOM 1913 N N . VAL A 1 294 ? -24.079 8.501 39.057 1.00 95.69 294 VAL A N 1
ATOM 1914 C CA . VAL A 1 294 ? -22.612 8.532 39.138 1.00 95.69 294 VAL A CA 1
ATOM 1915 C C . VAL A 1 294 ? -22.076 7.634 40.249 1.00 95.69 294 VAL A C 1
ATOM 1917 O O . VAL A 1 294 ? -22.724 7.474 41.297 1.00 95.69 294 VAL A O 1
ATOM 1920 N N . CYS A 1 295 ? -20.882 7.088 40.045 1.00 94.12 295 CYS A N 1
ATOM 1921 C CA . CYS A 1 295 ? -20.161 6.290 41.023 1.00 94.12 295 CYS A CA 1
ATOM 1922 C C . CYS A 1 295 ? -19.753 7.151 42.223 1.00 94.12 295 CYS A C 1
ATOM 1924 O O . CYS A 1 295 ? -19.143 8.215 42.095 1.00 94.12 295 CYS A O 1
ATOM 1926 N N . SER A 1 296 ? -20.164 6.716 43.414 1.00 91.38 296 SER A N 1
ATOM 1927 C CA . SER A 1 296 ? -19.935 7.408 44.687 1.00 91.38 296 SER A CA 1
ATOM 1928 C C . SER A 1 296 ? -19.347 6.447 45.725 1.00 91.38 296 SER A C 1
ATOM 1930 O O . SER A 1 296 ? -19.766 5.290 45.737 1.00 91.38 296 SER A O 1
ATOM 1932 N N . PRO A 1 297 ? -18.435 6.912 46.600 1.00 87.25 297 PRO A N 1
ATOM 1933 C CA . PRO A 1 297 ? -17.867 6.116 47.691 1.00 87.25 297 PRO A CA 1
ATOM 1934 C C . PRO A 1 297 ? -18.822 5.890 48.873 1.00 87.25 297 PRO A C 1
ATOM 1936 O O . PRO A 1 297 ? -19.840 6.619 48.992 1.00 87.25 297 PRO A O 1
#

Solvent-accessible surface area (backbone atoms only — not comparable to full-atom values): 17603 Å² total; per-residue (Å²): 139,85,86,82,89,83,87,82,80,87,78,85,80,80,85,80,90,76,87,80,81,84,79,86,76,80,85,78,90,79,88,76,86,83,79,86,81,85,82,86,80,89,82,91,81,89,76,84,83,86,84,89,82,92,76,87,90,85,87,89,86,85,89,89,89,89,84,83,86,83,88,78,95,71,91,76,86,90,60,105,57,78,58,49,43,94,77,59,50,49,94,82,19,59,28,64,20,85,88,42,35,41,34,66,20,47,76,72,30,55,24,51,94,84,37,31,42,84,84,32,31,47,24,78,89,30,29,15,33,73,14,40,68,74,33,54,18,85,42,47,87,33,24,73,25,78,25,39,42,100,85,34,29,13,32,57,12,44,69,69,32,73,25,93,44,50,84,40,27,19,94,76,1,50,29,46,38,98,86,30,26,11,31,55,12,43,70,67,34,72,30,94,39,45,84,41,28,20,91,77,1,48,38,40,35,96,87,31,27,11,30,58,12,48,68,72,31,67,25,91,43,44,83,43,26,22,92,80,2,47,34,45,25,88,83,36,24,11,29,56,12,43,70,70,31,69,27,86,35,46,88,34,28,18,93,78,1,48,30,38,32,93,86,33,30,13,33,56,15,47,81,68,34,66,27,85,41,42,90,44,19,50,62,95,68,30,30,35,37,83,91,75,34,22,15,35,112

Secondary structure (DSSP, 8-state):
------------------------PPP----------------------------------------------------SS--BGGG---TTS-EE-TTSBEE---TT-B--TT-SPTT-EE-TTSBEE---TT-B-SSGGG-SSSEE-TTSBEE---TT-B-SSGGGS-SSS-EE-TTSBEE---TT-B-SSGGGS-SSS-EE-TTSBEE---TT-B-SSGGGS-TTS-EE-TTSBEE---TT-B-SSGGGS-SSS-B--TTSB-B---TT-B-SSGGGS-STT-EEETTTTEEE-